Protein AF-A0A9D8FFF9-F1 (afdb_monomer)

Foldseek 3Di:
DVVVVVVVVVVVVVVVVVVVVPDPPPDDDDCPDDDDDPDDQDQDWFWKQAPPPGTDTPVVPPPAFEFEFEFALPADPDVVVVLLVVLVVQVVCVVPVVVDPHRHQYEYEYLCCVPDDNVNQQVSSVVNPVRHTRIYDPNVRSVSRCVSQVKDKWKWADDPNDIDTDPSPDDDPPPCSPGIGMDIDGGRDTD

Radius of gyration: 24.24 Å; Cα contacts (8 Å, |Δi|>4): 248; chains: 1; bounding box: 62×64×63 Å

Structure (mmCIF, N/CA/C/O backbone):
data_AF-A0A9D8FFF9-F1
#
_entry.id   AF-A0A9D8FFF9-F1
#
loop_
_atom_site.group_PDB
_atom_site.id
_atom_site.type_symbol
_atom_site.label_atom_id
_atom_site.label_alt_id
_atom_site.label_comp_id
_atom_site.label_asym_id
_atom_site.label_entity_id
_atom_site.label_seq_id
_atom_site.pdbx_PDB_ins_code
_atom_site.Cartn_x
_atom_site.Cartn_y
_atom_site.Cartn_z
_atom_site.occupancy
_atom_site.B_iso_or_equiv
_atom_site.auth_seq_id
_atom_site.auth_comp_id
_atom_site.auth_asym_id
_atom_site.auth_atom_id
_atom_site.pdbx_PDB_model_num
ATOM 1 N N . MET A 1 1 ? -46.349 44.642 31.343 1.00 55.72 1 MET A N 1
ATOM 2 C CA . MET A 1 1 ? -46.042 43.198 31.515 1.00 55.72 1 MET A CA 1
ATOM 3 C C . MET A 1 1 ? -46.021 42.413 30.200 1.00 55.72 1 MET A C 1
ATOM 5 O O . MET A 1 1 ? -45.187 41.527 30.081 1.00 55.72 1 MET A O 1
ATOM 9 N N . ILE A 1 2 ? -46.838 42.765 29.198 1.00 58.88 2 ILE A N 1
ATOM 10 C CA . ILE A 1 2 ? -46.950 42.060 27.901 1.00 58.88 2 ILE A CA 1
ATOM 11 C C . ILE A 1 2 ? -45.641 41.978 27.082 1.00 58.88 2 ILE A C 1
ATOM 13 O O . ILE A 1 2 ? -45.321 40.905 26.580 1.00 58.88 2 ILE A O 1
ATOM 17 N N . ASN A 1 3 ? -44.816 43.034 27.033 1.00 59.62 3 ASN A N 1
ATOM 18 C CA . ASN A 1 3 ? -43.566 43.011 26.246 1.00 59.62 3 ASN A CA 1
ATOM 19 C C . ASN A 1 3 ? -42.502 42.033 26.766 1.00 59.62 3 ASN A C 1
ATOM 21 O O . ASN A 1 3 ? -41.749 41.486 25.969 1.00 59.62 3 ASN A O 1
ATOM 25 N N . LYS A 1 4 ? -42.433 41.784 28.082 1.00 60.19 4 LYS A N 1
ATOM 26 C CA . LYS A 1 4 ? -41.462 40.822 28.630 1.00 60.19 4 LYS A CA 1
ATOM 27 C C . LYS A 1 4 ? -41.881 39.387 28.314 1.00 60.19 4 LYS A C 1
ATOM 29 O O . LYS A 1 4 ? -41.044 38.596 27.906 1.00 60.19 4 LYS A O 1
ATOM 34 N N . VAL A 1 5 ? -43.174 39.080 28.430 1.00 70.62 5 VAL A N 1
ATOM 35 C CA . VAL A 1 5 ? -43.723 37.753 28.101 1.00 70.62 5 VAL A CA 1
ATOM 36 C C . VAL A 1 5 ? -43.519 37.432 26.620 1.00 70.62 5 VAL A C 1
ATOM 38 O O . VAL A 1 5 ? -43.083 36.333 26.296 1.00 70.62 5 VAL A O 1
ATOM 41 N N . PHE A 1 6 ? -43.741 38.407 25.732 1.00 73.31 6 PHE A N 1
ATOM 42 C CA . PHE A 1 6 ? -43.509 38.228 24.298 1.00 73.31 6 PHE A CA 1
ATOM 43 C C . PHE A 1 6 ? -42.020 38.021 23.973 1.00 73.31 6 PHE A C 1
ATOM 45 O O . PHE A 1 6 ? -41.674 37.132 23.201 1.00 73.31 6 PHE A O 1
ATOM 52 N N . PHE A 1 7 ? -41.122 38.771 24.620 1.00 73.12 7 PHE A N 1
ATOM 53 C CA . PHE A 1 7 ? -39.676 38.636 24.418 1.00 73.12 7 PHE A CA 1
ATOM 54 C C . PHE A 1 7 ? -39.130 37.280 24.903 1.00 73.12 7 PHE A C 1
ATOM 56 O O . PHE A 1 7 ? -38.340 36.648 24.205 1.00 73.12 7 PHE A O 1
ATOM 63 N N . TYR A 1 8 ? -39.593 36.788 26.060 1.00 73.69 8 TYR A N 1
ATOM 64 C CA . TYR A 1 8 ? -39.220 35.458 26.557 1.00 73.69 8 TYR A CA 1
ATOM 65 C C . TYR A 1 8 ? -39.818 34.326 25.715 1.00 73.69 8 TYR A C 1
ATOM 67 O O . TYR A 1 8 ? -39.144 33.320 25.509 1.00 73.69 8 TYR A O 1
ATOM 75 N N . ALA A 1 9 ? -41.032 34.495 25.180 1.00 72.38 9 ALA A N 1
ATOM 76 C CA . ALA A 1 9 ? -41.640 33.523 24.273 1.00 72.38 9 ALA A CA 1
ATOM 77 C C . ALA A 1 9 ? -40.858 33.404 22.954 1.00 72.38 9 ALA A C 1
ATOM 79 O O . ALA A 1 9 ? -40.588 32.294 22.504 1.00 72.38 9 ALA A O 1
ATOM 80 N N . VAL A 1 10 ? -40.420 34.526 22.370 1.00 74.25 10 VAL A N 1
ATOM 81 C CA . VAL A 1 10 ? -39.596 34.522 21.148 1.00 74.25 10 VAL A CA 1
ATOM 82 C C . VAL A 1 10 ? -38.211 33.912 21.402 1.00 74.25 10 VAL A C 1
ATOM 84 O O . VAL A 1 10 ? -37.734 33.140 20.575 1.00 74.25 10 VAL A O 1
ATOM 87 N N . LEU A 1 11 ? -37.589 34.175 22.559 1.00 73.12 11 LEU A N 1
ATOM 88 C CA . LEU A 1 11 ? -36.318 33.542 22.949 1.00 73.12 11 LEU A CA 1
ATOM 89 C C . LEU A 1 11 ? -36.443 32.024 23.157 1.00 73.12 11 LEU A C 1
ATOM 91 O O . LEU A 1 11 ? -35.547 31.285 22.756 1.00 73.12 11 LEU A O 1
ATOM 95 N N . LEU A 1 12 ? -37.549 31.554 23.746 1.00 67.56 12 LEU A N 1
ATOM 96 C CA . LEU A 1 12 ? -37.832 30.125 23.933 1.00 67.56 12 LEU A CA 1
ATOM 97 C C . LEU A 1 12 ? -38.108 29.409 22.607 1.00 67.56 12 LEU A C 1
ATOM 99 O O . LEU A 1 12 ? -37.611 28.311 22.383 1.00 67.56 12 LEU A O 1
ATOM 103 N N . ILE A 1 13 ? -38.867 30.030 21.704 1.00 66.50 13 ILE A N 1
ATOM 104 C CA . ILE A 1 13 ? -39.146 29.454 20.381 1.00 66.50 13 ILE A CA 1
ATOM 105 C C . ILE A 1 13 ? -37.871 29.443 19.525 1.00 66.50 13 ILE A C 1
ATOM 107 O O . ILE A 1 13 ? -37.585 28.452 18.854 1.00 66.50 13 ILE A O 1
ATOM 111 N N . GLY A 1 14 ? -37.063 30.506 19.595 1.00 63.09 14 GLY A N 1
ATOM 112 C CA . GLY A 1 14 ? -35.771 30.588 18.915 1.00 63.09 14 GLY A CA 1
ATOM 113 C C . GLY A 1 14 ? -34.775 29.530 19.394 1.00 63.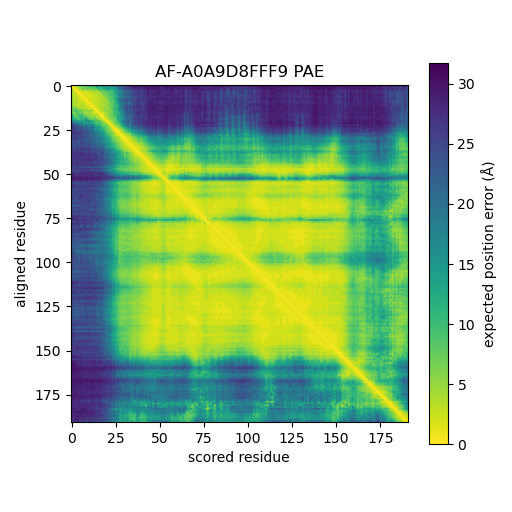09 14 GLY A C 1
ATOM 114 O O . GLY A 1 14 ? -34.112 28.908 18.568 1.00 63.09 14 GLY A O 1
ATOM 115 N N . SER A 1 15 ? -34.700 29.260 20.702 1.00 60.50 15 SER A N 1
ATOM 116 C CA . SER A 1 15 ? -33.810 28.220 21.233 1.00 60.50 15 SER A CA 1
ATOM 117 C C . SER A 1 15 ? -34.268 26.805 20.859 1.00 60.50 15 SER A C 1
ATOM 119 O O . SER A 1 15 ? -33.435 25.982 20.491 1.00 60.50 15 SER A O 1
ATOM 121 N N . ILE A 1 16 ? -35.577 26.531 20.848 1.00 59.88 16 ILE A N 1
ATOM 122 C CA . ILE A 1 16 ? -36.137 25.230 20.437 1.00 59.88 16 ILE A CA 1
ATOM 123 C C . ILE A 1 16 ? -35.882 24.943 18.944 1.00 59.88 16 ILE A C 1
ATOM 125 O O . ILE A 1 16 ? -35.567 23.807 18.574 1.00 59.88 16 ILE A O 1
ATOM 129 N N . LEU A 1 17 ? -35.956 25.968 18.086 1.00 59.44 17 LEU A N 1
ATOM 130 C CA . LEU A 1 17 ? -35.668 25.838 16.652 1.00 59.44 17 LEU A CA 1
ATOM 131 C C . LEU A 1 17 ? -34.178 25.582 16.369 1.00 59.44 17 LEU A C 1
ATOM 133 O O . LEU A 1 17 ? -33.859 24.827 15.454 1.00 59.44 17 LEU A O 1
ATOM 137 N N . ILE A 1 18 ? -33.266 26.140 17.172 1.00 59.31 18 ILE A N 1
ATOM 138 C CA . ILE A 1 18 ? -31.816 25.916 17.024 1.00 59.31 18 ILE A CA 1
ATOM 139 C C . ILE A 1 18 ? -31.425 24.485 17.429 1.00 59.31 18 ILE A C 1
ATOM 141 O O . ILE A 1 18 ? -30.587 23.871 16.772 1.00 59.31 18 ILE A O 1
ATOM 145 N N . VAL A 1 19 ? -32.055 23.918 18.464 1.00 59.31 19 VAL A N 1
ATOM 146 C CA . VAL A 1 19 ? -31.742 22.555 18.942 1.00 59.31 19 VAL A CA 1
ATOM 147 C C . VAL A 1 19 ? -32.244 21.472 17.973 1.00 59.31 19 VAL A C 1
ATOM 149 O O . VAL A 1 19 ? -31.630 20.412 17.867 1.00 59.31 19 VAL A O 1
ATOM 152 N N . SER A 1 20 ? -33.303 21.742 17.201 1.00 57.34 20 SER A N 1
ATOM 153 C CA . SER A 1 20 ? -33.873 20.763 16.257 1.00 57.34 20 SER A CA 1
ATOM 154 C C . SER A 1 20 ? -33.078 20.596 14.951 1.00 57.34 20 SER A C 1
ATOM 156 O O . SER A 1 20 ? -33.278 19.607 14.252 1.00 57.34 20 SER A O 1
ATOM 158 N N . SER A 1 21 ? -32.150 21.505 14.625 1.00 54.88 21 SER A N 1
ATOM 159 C CA . SER A 1 21 ? -31.354 21.443 13.382 1.00 54.88 21 SER A CA 1
ATOM 160 C C . SER A 1 21 ? -30.051 20.638 13.483 1.00 54.88 21 SER A C 1
ATOM 162 O O . SER A 1 21 ? -29.374 20.457 12.475 1.00 54.88 21 SER A O 1
ATOM 164 N N . CYS A 1 22 ? -29.694 20.117 14.661 1.00 55.50 22 CYS A N 1
ATOM 165 C CA . CYS A 1 22 ? -28.459 19.345 14.873 1.00 55.50 22 CYS A CA 1
ATOM 166 C C . CYS A 1 22 ? -28.743 17.885 15.245 1.00 55.50 22 CYS A C 1
ATOM 168 O O . CYS A 1 22 ? -28.262 17.374 16.253 1.00 55.50 22 CYS A O 1
ATOM 170 N N . SER A 1 23 ? -29.539 17.187 14.440 1.00 56.38 23 SER A N 1
ATOM 171 C CA . SER A 1 23 ? -29.619 15.723 14.525 1.00 56.38 23 SER A CA 1
ATOM 172 C C . SER A 1 23 ? -29.645 15.094 13.135 1.00 56.38 23 SER A C 1
ATOM 174 O O . SER A 1 23 ? -30.583 14.408 12.739 1.00 56.38 23 SER A O 1
ATOM 176 N N . SER A 1 24 ? -28.567 15.314 12.378 1.00 61.19 24 SER A N 1
ATOM 177 C CA . SER A 1 24 ? -28.213 14.463 11.243 1.00 61.19 24 SER A CA 1
ATOM 178 C C . SER A 1 24 ? -27.827 13.084 11.779 1.00 61.19 24 SER A C 1
ATOM 180 O O . SER A 1 24 ? -26.668 12.800 12.071 1.00 61.19 24 SER A O 1
ATOM 182 N N . THR A 1 25 ? -28.825 12.218 11.960 1.00 62.09 25 THR A N 1
ATOM 183 C CA . THR A 1 25 ? -28.577 10.797 12.204 1.00 62.09 25 THR A CA 1
ATOM 184 C C . THR A 1 25 ? -27.822 10.246 10.991 1.00 62.09 25 THR A C 1
ATOM 186 O O . THR A 1 25 ? -28.324 10.349 9.869 1.00 62.09 25 THR A O 1
ATOM 189 N N . PRO A 1 26 ? -26.594 9.721 11.162 1.00 61.03 26 PRO A N 1
ATOM 190 C CA . PRO A 1 26 ? -25.848 9.172 10.043 1.00 61.03 26 PRO A CA 1
ATOM 191 C C . PRO A 1 26 ? -26.644 8.006 9.456 1.00 61.03 26 PRO A C 1
ATOM 193 O O . PRO A 1 26 ? -26.965 7.041 10.154 1.00 61.03 26 PRO A O 1
ATOM 196 N N . VAL A 1 27 ? -27.001 8.118 8.175 1.00 71.06 27 VAL A N 1
ATOM 197 C CA . VAL A 1 27 ? -27.697 7.058 7.445 1.00 71.06 27 VAL A CA 1
ATOM 198 C C . VAL A 1 27 ? -26.756 5.863 7.386 1.00 71.06 27 VAL A C 1
ATOM 200 O O . VAL A 1 27 ? -25.734 5.898 6.701 1.00 71.06 27 VAL A O 1
ATOM 203 N N . LYS A 1 28 ? -27.077 4.808 8.138 1.00 66.50 28 LYS A N 1
ATOM 204 C CA . LYS A 1 28 ? -26.323 3.559 8.079 1.00 66.50 28 LYS A CA 1
ATOM 205 C C . LYS A 1 28 ? -26.489 2.988 6.665 1.00 66.50 28 LYS A C 1
ATOM 207 O O . LYS A 1 28 ? -27.632 2.774 6.258 1.00 66.50 28 LYS A O 1
ATOM 212 N N . PRO A 1 29 ? -25.404 2.762 5.905 1.00 69.44 29 PRO A N 1
ATOM 213 C CA . PRO A 1 29 ? -25.522 2.197 4.571 1.00 69.44 29 PRO A CA 1
ATOM 214 C C . PRO A 1 29 ? -26.173 0.816 4.669 1.00 69.44 29 PRO A C 1
ATOM 216 O O . PRO A 1 29 ? -25.759 -0.028 5.467 1.00 69.44 29 PRO A O 1
ATOM 219 N N . GLU A 1 30 ? -27.222 0.601 3.881 1.00 81.62 30 GLU A N 1
ATOM 220 C CA . GLU A 1 30 ? -27.899 -0.687 3.813 1.00 81.62 30 GLU A CA 1
ATOM 221 C C . GLU A 1 30 ? -27.071 -1.644 2.948 1.00 81.62 30 GLU A C 1
ATOM 223 O O . GLU A 1 30 ? -26.704 -1.326 1.811 1.00 81.62 30 GLU A O 1
ATOM 228 N N . LEU A 1 31 ? -26.747 -2.819 3.492 1.00 76.62 31 LEU A N 1
ATOM 229 C CA . LEU A 1 31 ? -26.036 -3.854 2.752 1.00 76.62 31 LEU A CA 1
ATOM 230 C C . LEU A 1 31 ? -26.949 -4.392 1.646 1.00 76.62 31 LEU A C 1
ATOM 232 O O . LEU A 1 31 ? -27.835 -5.199 1.908 1.00 76.62 31 LEU A O 1
ATOM 236 N N . LYS A 1 32 ? -26.717 -3.964 0.402 1.00 85.31 32 LYS A N 1
ATOM 237 C CA . LYS A 1 32 ? -27.518 -4.415 -0.747 1.00 85.31 32 LYS A CA 1
ATOM 238 C C . LYS A 1 32 ? -27.287 -5.886 -1.090 1.00 85.31 32 LYS A C 1
ATOM 240 O O . LYS A 1 32 ? -28.218 -6.577 -1.484 1.00 85.31 32 LYS A O 1
ATOM 245 N N . SER A 1 33 ? -26.041 -6.347 -1.000 1.00 82.62 33 SER A N 1
ATOM 246 C CA . SER A 1 33 ? -25.654 -7.728 -1.291 1.00 82.62 33 SER A CA 1
ATOM 247 C C . SER A 1 33 ? -24.281 -8.030 -0.693 1.00 82.62 33 SER A C 1
ATOM 249 O O . SER A 1 33 ? -23.415 -7.155 -0.657 1.00 82.62 33 SER A O 1
ATOM 251 N N . ALA A 1 34 ? -24.080 -9.268 -0.246 1.00 79.38 34 ALA A N 1
ATOM 252 C CA . ALA A 1 34 ? -22.786 -9.806 0.151 1.00 79.38 34 ALA A CA 1
ATOM 253 C C . ALA A 1 34 ? -22.706 -11.283 -0.235 1.00 79.38 34 ALA A C 1
ATOM 255 O O . ALA A 1 34 ? -23.696 -12.010 -0.161 1.00 79.38 34 ALA A O 1
ATOM 256 N N . THR A 1 35 ? -21.511 -11.733 -0.612 1.00 77.44 35 THR A N 1
ATOM 257 C CA . THR A 1 35 ? -21.222 -13.160 -0.775 1.00 77.44 35 THR A CA 1
ATOM 258 C C . THR A 1 35 ? -20.505 -13.642 0.473 1.00 77.44 35 THR A C 1
ATOM 260 O O . THR A 1 35 ? -19.405 -13.180 0.771 1.00 77.44 35 THR A O 1
ATOM 263 N N . LEU A 1 36 ? -21.121 -14.569 1.204 1.00 79.38 36 LEU A N 1
ATOM 264 C CA . LEU A 1 36 ? -20.441 -15.254 2.293 1.00 79.38 36 LEU A CA 1
ATOM 265 C C . LEU A 1 36 ? -19.555 -16.350 1.698 1.00 79.38 36 LEU A C 1
ATOM 267 O O . LEU A 1 36 ? -20.048 -17.250 1.017 1.00 79.38 36 LEU A O 1
ATOM 271 N N . LEU A 1 37 ? -18.250 -16.275 1.950 1.00 76.44 37 LEU A N 1
ATOM 272 C CA . LEU A 1 37 ? -17.344 -17.351 1.567 1.00 76.44 37 LEU A CA 1
ATOM 273 C C . LEU A 1 37 ? -17.601 -18.576 2.462 1.00 76.44 37 LEU A C 1
ATOM 275 O O . LEU A 1 37 ? -17.714 -18.419 3.678 1.00 76.44 37 LEU A O 1
ATOM 279 N N . PRO A 1 38 ? -17.671 -19.796 1.896 1.00 80.44 38 PRO A N 1
ATOM 280 C CA . PRO A 1 38 ? -17.955 -21.007 2.668 1.00 80.44 38 PRO A CA 1
ATOM 281 C C . PRO A 1 38 ? -16.842 -21.358 3.666 1.00 80.44 38 PRO A C 1
ATOM 283 O O . PRO A 1 38 ? -17.097 -22.032 4.659 1.00 80.44 38 PRO A O 1
ATOM 286 N N . ALA A 1 39 ? -15.617 -20.890 3.417 1.00 80.56 39 ALA A N 1
ATOM 287 C CA . ALA A 1 39 ? -14.496 -20.966 4.341 1.00 80.56 39 ALA A CA 1
ATOM 288 C C . ALA A 1 39 ? -13.669 -19.669 4.263 1.00 80.56 39 ALA A C 1
ATOM 290 O O . ALA A 1 39 ? -13.599 -19.067 3.184 1.00 80.56 39 ALA A O 1
ATOM 291 N N . PRO A 1 40 ? -13.020 -19.245 5.364 1.00 74.44 40 PRO A N 1
ATOM 292 C CA . PRO A 1 40 ? -12.061 -18.148 5.325 1.00 74.44 40 PRO A CA 1
ATOM 293 C C . PRO A 1 40 ? -10.939 -18.457 4.331 1.00 74.44 40 PRO A C 1
ATOM 295 O O . PRO A 1 40 ? -10.400 -19.567 4.325 1.00 74.44 40 PRO A O 1
ATOM 298 N N . GLN A 1 41 ? -10.552 -17.477 3.514 1.00 73.12 41 GLN A N 1
ATOM 299 C CA . GLN A 1 41 ? -9.315 -17.597 2.752 1.00 73.12 41 GLN A CA 1
ATOM 300 C C . GLN A 1 41 ? -8.131 -17.468 3.708 1.00 73.12 41 GLN A C 1
ATOM 302 O O . GLN A 1 41 ? -7.956 -16.448 4.372 1.00 73.12 41 GLN A O 1
ATOM 307 N N . VAL A 1 42 ? -7.323 -18.523 3.787 1.00 76.56 42 VAL A N 1
ATOM 308 C CA . VAL A 1 42 ? -6.092 -18.506 4.574 1.00 76.56 42 VAL A CA 1
ATOM 309 C C . VAL A 1 42 ? -5.047 -17.705 3.811 1.00 76.56 42 VAL A C 1
ATOM 311 O O . VAL A 1 42 ? -4.716 -18.025 2.669 1.00 76.56 42 VAL A O 1
ATOM 314 N N . MET A 1 43 ? -4.517 -16.671 4.455 1.00 75.00 43 MET A N 1
ATOM 315 C CA . MET A 1 43 ? -3.415 -15.893 3.912 1.00 75.00 43 MET A CA 1
ATOM 316 C C . MET A 1 43 ? -2.103 -16.655 4.101 1.00 75.00 43 MET A C 1
ATOM 318 O O . MET A 1 43 ? -1.757 -17.029 5.223 1.00 75.00 43 MET A O 1
ATOM 322 N N . ASN A 1 44 ? -1.381 -16.889 3.006 1.00 81.69 44 ASN A N 1
ATOM 323 C CA . ASN A 1 44 ? -0.038 -17.458 3.071 1.00 81.69 44 ASN A CA 1
ATOM 324 C C . ASN A 1 44 ? 0.937 -16.451 3.682 1.00 81.69 44 ASN A C 1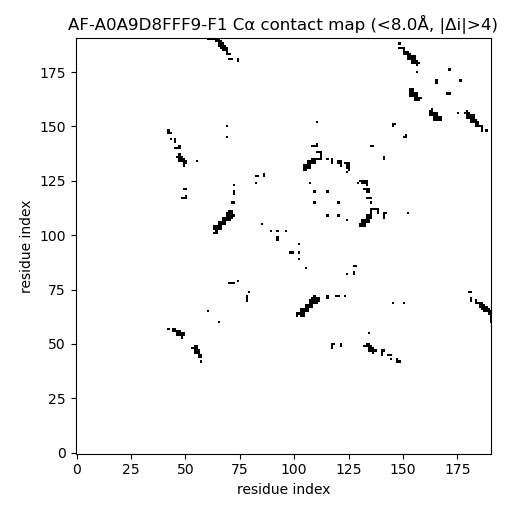
ATOM 326 O O . ASN A 1 44 ? 0.754 -15.241 3.537 1.00 81.69 44 ASN A O 1
ATOM 330 N N . ASP A 1 45 ? 1.982 -16.958 4.339 1.00 85.81 45 ASP A N 1
ATOM 331 C CA . ASP A 1 45 ? 3.055 -16.096 4.830 1.00 85.81 45 ASP A CA 1
ATOM 332 C C . ASP A 1 45 ? 3.703 -15.337 3.667 1.00 85.81 45 ASP A C 1
ATOM 334 O O . ASP A 1 45 ? 3.868 -15.880 2.571 1.00 85.81 45 ASP A O 1
ATOM 338 N N . PHE A 1 46 ? 4.035 -14.073 3.908 1.00 88.88 46 PHE A N 1
ATOM 339 C CA . PHE A 1 46 ? 4.608 -13.174 2.912 1.00 88.88 46 PHE A CA 1
ATOM 340 C C . PHE A 1 46 ? 5.676 -12.296 3.553 1.00 88.88 46 PHE A C 1
ATOM 342 O O . PHE A 1 46 ? 5.598 -11.948 4.737 1.00 88.88 46 PHE A O 1
ATOM 349 N N . LYS A 1 47 ? 6.681 -11.918 2.760 1.00 92.69 47 LYS A N 1
ATOM 350 C CA . LYS A 1 47 ? 7.804 -11.104 3.232 1.00 92.69 47 LYS A CA 1
ATOM 351 C C . LYS A 1 47 ? 7.964 -9.862 2.375 1.00 92.69 47 LYS A C 1
ATOM 353 O O . LYS A 1 47 ? 8.668 -9.860 1.368 1.00 92.69 47 LYS A O 1
ATOM 358 N N . LEU A 1 48 ? 7.345 -8.778 2.826 1.00 95.19 48 LEU A N 1
ATOM 359 C CA . LEU A 1 48 ? 7.571 -7.447 2.281 1.00 95.19 48 LEU A CA 1
ATOM 360 C C . LEU A 1 48 ? 8.443 -6.624 3.229 1.00 95.19 48 LEU A C 1
ATOM 362 O O . LEU A 1 48 ? 8.771 -7.031 4.346 1.00 95.19 48 LEU A O 1
ATOM 366 N N . LYS A 1 49 ? 8.848 -5.453 2.756 1.00 94.75 49 LYS A N 1
ATOM 367 C CA . LYS A 1 49 ? 9.707 -4.509 3.456 1.00 94.75 49 LYS A CA 1
ATOM 368 C C . LYS A 1 49 ? 9.005 -3.163 3.555 1.00 94.75 49 LYS A C 1
ATOM 370 O O . LYS A 1 49 ? 8.312 -2.737 2.634 1.00 94.75 49 LYS A O 1
ATOM 375 N N . HIS A 1 50 ? 9.230 -2.496 4.677 1.00 92.06 50 HIS A N 1
ATOM 376 C CA . HIS A 1 50 ? 8.841 -1.113 4.934 1.00 92.06 50 HIS A CA 1
ATOM 377 C C . HIS A 1 50 ? 10.115 -0.309 5.226 1.00 92.06 50 HIS A C 1
ATOM 379 O O . HIS A 1 50 ? 11.045 -0.850 5.826 1.00 92.06 50 HIS A O 1
ATOM 385 N N . PHE A 1 51 ? 10.174 0.963 4.814 1.00 84.62 51 PHE A N 1
ATOM 386 C CA . PHE A 1 51 ? 11.400 1.775 4.874 1.00 84.62 51 PHE A CA 1
ATOM 387 C C . PHE A 1 51 ? 12.022 1.876 6.281 1.00 84.62 51 PHE A C 1
ATOM 389 O O . PHE A 1 51 ? 13.242 1.831 6.397 1.00 84.62 51 PHE A O 1
ATOM 396 N N . ASN A 1 52 ? 11.202 1.956 7.338 1.00 72.62 52 ASN A N 1
ATOM 397 C CA . ASN A 1 52 ? 11.684 2.134 8.717 1.00 72.62 52 ASN A CA 1
ATOM 398 C C . ASN A 1 52 ? 11.685 0.846 9.553 1.00 72.62 52 ASN A C 1
ATOM 400 O O . ASN A 1 52 ? 12.578 0.649 10.371 1.00 72.62 52 ASN A O 1
ATOM 404 N N . ASP A 1 53 ? 10.700 -0.030 9.343 1.00 66.62 53 ASP A N 1
ATOM 405 C CA . ASP A 1 53 ? 10.456 -1.176 10.235 1.00 66.62 53 ASP A CA 1
ATOM 406 C C . ASP A 1 53 ? 11.068 -2.475 9.683 1.00 66.62 53 ASP A C 1
ATOM 408 O O . ASP A 1 53 ? 11.012 -3.528 10.316 1.00 66.62 53 ASP A O 1
ATOM 412 N N . GLY A 1 54 ? 11.659 -2.399 8.483 1.00 78.56 54 GLY A N 1
ATOM 413 C CA . GLY A 1 54 ? 12.423 -3.453 7.818 1.00 78.56 54 GLY A CA 1
ATOM 414 C C . GLY A 1 54 ? 11.578 -4.601 7.266 1.00 78.56 54 GLY A C 1
ATOM 415 O O . GLY A 1 54 ? 11.782 -5.004 6.123 1.00 78.56 54 GLY A O 1
ATOM 416 N N . ALA A 1 55 ? 10.609 -5.101 8.030 1.00 92.12 55 ALA A N 1
ATOM 417 C CA . ALA A 1 55 ? 9.766 -6.233 7.665 1.00 92.12 55 ALA A CA 1
ATOM 418 C C . ALA A 1 55 ? 8.275 -5.893 7.780 1.00 92.12 55 ALA A C 1
ATOM 420 O O . ALA A 1 55 ? 7.816 -5.351 8.782 1.00 92.12 55 ALA A O 1
ATOM 421 N N . PHE A 1 56 ? 7.515 -6.277 6.758 1.00 93.44 56 PHE A N 1
ATOM 422 C CA . PHE A 1 56 ? 6.059 -6.254 6.737 1.00 93.44 56 PHE A CA 1
ATOM 423 C C . PHE A 1 56 ? 5.562 -7.655 6.357 1.00 93.44 56 PHE A C 1
ATOM 425 O O . PHE A 1 56 ? 5.888 -8.163 5.284 1.00 93.44 56 PHE A O 1
ATOM 432 N N . ASN A 1 57 ? 4.845 -8.307 7.270 1.00 92.06 57 ASN A N 1
ATOM 433 C CA . ASN A 1 57 ? 4.459 -9.721 7.181 1.00 92.06 57 ASN A CA 1
ATOM 434 C C . ASN A 1 57 ? 3.092 -9.961 7.845 1.00 92.06 57 ASN A C 1
ATOM 436 O O . ASN A 1 57 ? 2.460 -9.018 8.322 1.00 92.06 57 ASN A O 1
ATOM 440 N N . ILE A 1 58 ? 2.643 -11.218 7.938 1.00 88.94 58 ILE A N 1
ATOM 441 C CA . ILE A 1 58 ? 1.378 -11.575 8.612 1.00 88.94 58 ILE A CA 1
ATOM 442 C C . ILE A 1 58 ? 1.296 -11.016 10.041 1.00 88.94 58 ILE A C 1
ATOM 444 O O . ILE A 1 58 ? 0.230 -10.595 10.488 1.00 88.94 58 ILE A O 1
ATOM 448 N N . GLY A 1 59 ? 2.409 -10.992 10.779 1.00 89.56 59 GLY A N 1
ATOM 449 C CA . GLY A 1 59 ? 2.465 -10.426 12.127 1.00 89.56 59 GLY A CA 1
ATOM 450 C C . GLY A 1 59 ? 2.089 -8.943 12.171 1.00 89.56 59 GLY A C 1
ATOM 451 O O . GLY A 1 59 ? 1.477 -8.510 13.142 1.00 89.56 59 GLY A O 1
ATOM 452 N N . SER A 1 60 ? 2.371 -8.194 11.101 1.00 90.00 60 SER A N 1
ATOM 453 C CA . SER A 1 60 ? 1.999 -6.782 10.940 1.00 90.00 60 SER A CA 1
ATOM 454 C C . SER A 1 60 ? 0.492 -6.554 10.740 1.00 90.00 60 SER A C 1
ATOM 456 O O . SER A 1 60 ? 0.048 -5.406 10.794 1.00 90.00 60 SER A O 1
ATOM 458 N N . LEU A 1 61 ? -0.285 -7.617 10.496 1.00 87.44 61 LEU A N 1
ATOM 459 C CA . LEU A 1 61 ? -1.736 -7.568 10.255 1.00 87.44 61 LEU A CA 1
ATOM 460 C C . LEU A 1 61 ? -2.565 -8.030 11.461 1.00 87.44 61 LEU A C 1
ATOM 462 O O . LEU A 1 61 ? -3.769 -7.800 11.516 1.00 87.44 61 LEU A O 1
ATOM 466 N N . LYS A 1 62 ? -1.947 -8.714 12.430 1.00 86.88 62 LYS A N 1
ATOM 467 C CA . LYS A 1 62 ? -2.677 -9.312 13.554 1.00 86.88 62 LYS A CA 1
ATOM 468 C C . LYS A 1 62 ? -3.378 -8.248 14.395 1.00 86.88 62 LYS A C 1
ATOM 470 O O . LYS A 1 62 ? -2.752 -7.277 14.811 1.00 86.88 62 LYS A O 1
ATOM 475 N N . ASN A 1 63 ? -4.649 -8.502 14.716 1.00 84.88 63 ASN A N 1
ATOM 476 C CA . ASN A 1 63 ? -5.507 -7.615 15.507 1.00 84.88 63 ASN A CA 1
ATOM 477 C C . ASN A 1 63 ? -5.611 -6.198 14.919 1.00 84.88 63 ASN A C 1
ATOM 479 O O . ASN A 1 63 ? -5.754 -5.238 15.673 1.00 84.88 63 ASN A O 1
ATOM 483 N N . GLN A 1 64 ? -5.483 -6.055 13.596 1.00 85.25 64 GLN A N 1
ATOM 484 C CA . GLN A 1 64 ? -5.480 -4.765 12.923 1.00 85.25 64 GLN A CA 1
ATOM 485 C C . GLN A 1 64 ? -6.140 -4.845 11.547 1.00 85.25 64 GLN A C 1
ATOM 487 O O . GLN A 1 64 ? -5.558 -5.363 10.593 1.00 85.25 64 GLN A O 1
ATOM 492 N N . TRP A 1 65 ? -7.316 -4.221 11.422 1.00 87.25 65 TRP A N 1
ATOM 493 C CA . TRP A 1 65 ? -7.959 -4.024 10.123 1.00 87.25 65 TRP A CA 1
ATOM 494 C C . TRP A 1 65 ? -6.995 -3.342 9.156 1.00 87.25 65 TRP A C 1
ATOM 496 O O . TRP A 1 65 ? -6.358 -2.347 9.519 1.00 87.25 65 TRP A O 1
ATOM 506 N N . SER A 1 66 ? -6.892 -3.869 7.938 1.00 88.19 66 SER A N 1
ATOM 507 C CA . SER A 1 66 ? -5.897 -3.444 6.953 1.00 88.19 66 SER A CA 1
ATOM 508 C C . SER A 1 66 ? -6.548 -3.193 5.593 1.00 88.19 66 SER A C 1
ATOM 510 O O . SER A 1 66 ? -7.121 -4.086 4.991 1.00 88.19 66 SER A O 1
ATOM 512 N N . LEU A 1 67 ? -6.454 -1.974 5.077 1.00 89.94 67 LEU A N 1
ATOM 513 C CA . LEU A 1 67 ? -6.875 -1.634 3.723 1.00 89.94 67 LEU A CA 1
ATOM 514 C C . LEU A 1 67 ? -5.663 -1.754 2.804 1.00 89.94 67 LEU A C 1
ATOM 516 O O . LEU A 1 67 ? -4.748 -0.934 2.866 1.00 89.94 67 LEU A O 1
ATOM 520 N N . PHE A 1 68 ? -5.650 -2.794 1.975 1.00 90.00 68 PHE A N 1
ATOM 521 C CA . PHE A 1 68 ? -4.604 -2.999 0.984 1.00 90.00 68 PHE A CA 1
ATOM 522 C C . PHE A 1 68 ? -4.948 -2.275 -0.310 1.00 90.00 68 PHE A C 1
ATOM 524 O O . PHE A 1 68 ? -6.031 -2.440 -0.867 1.00 90.00 68 PHE A O 1
ATOM 531 N N . PHE A 1 69 ? -3.994 -1.508 -0.819 1.00 90.62 69 PHE A N 1
ATOM 532 C CA . PHE A 1 69 ? -4.077 -0.923 -2.144 1.00 90.62 69 PHE A CA 1
ATOM 533 C C . PHE A 1 69 ? -2.828 -1.298 -2.933 1.00 90.62 69 PHE A C 1
ATOM 535 O O . PHE A 1 69 ? -1.715 -0.962 -2.535 1.00 90.62 69 PHE A O 1
ATOM 542 N N . PHE A 1 70 ? -3.015 -2.025 -4.032 1.00 91.19 70 PHE A 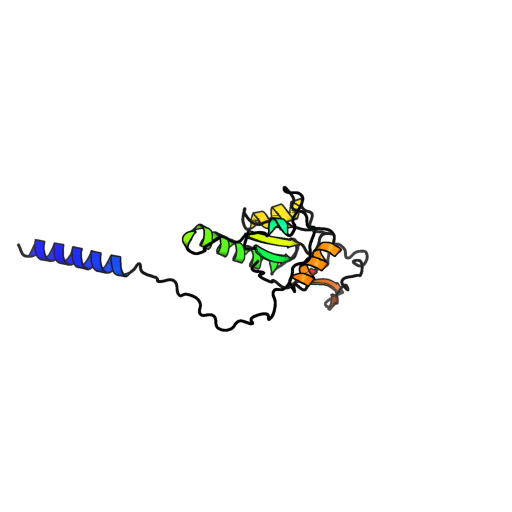N 1
ATOM 543 C CA . PHE A 1 70 ? -1.937 -2.435 -4.926 1.00 91.19 70 PHE A CA 1
ATOM 544 C C . PHE A 1 70 ? -1.791 -1.394 -6.032 1.00 91.19 70 PHE A C 1
ATOM 546 O O . PHE A 1 70 ? -2.760 -1.119 -6.737 1.00 91.19 70 PHE A O 1
ATOM 553 N N . GLY A 1 71 ? -0.597 -0.828 -6.188 1.00 90.31 71 GLY A N 1
ATOM 554 C CA . GLY A 1 71 ? -0.315 0.189 -7.202 1.00 90.31 71 GLY A CA 1
ATOM 555 C C . GLY A 1 71 ? 1.180 0.457 -7.339 1.00 90.31 71 GLY A C 1
ATOM 556 O O . GLY A 1 71 ? 1.986 -0.406 -7.021 1.00 90.31 71 GLY A O 1
ATOM 557 N N . TYR A 1 72 ? 1.568 1.619 -7.855 1.00 91.88 72 TYR A N 1
ATOM 558 C CA . TYR A 1 72 ? 2.975 1.989 -8.067 1.00 91.88 72 TYR A CA 1
ATOM 559 C C . TYR A 1 72 ? 3.122 3.514 -8.113 1.00 91.88 72 TYR A C 1
ATOM 561 O O . TYR A 1 72 ? 2.164 4.219 -8.441 1.00 91.88 72 TYR A O 1
ATOM 569 N N . THR A 1 73 ? 4.299 4.047 -7.777 1.00 90.69 73 THR A N 1
ATOM 570 C CA . THR A 1 73 ? 4.457 5.502 -7.556 1.00 90.69 73 THR A CA 1
ATOM 571 C C . THR A 1 73 ? 4.359 6.340 -8.834 1.00 90.69 73 THR A C 1
ATOM 573 O O . THR A 1 73 ? 3.981 7.509 -8.781 1.00 90.69 73 THR A O 1
ATOM 576 N N . ARG A 1 74 ? 4.653 5.744 -9.996 1.00 88.19 74 ARG A N 1
ATOM 577 C CA . ARG A 1 74 ? 4.623 6.407 -11.316 1.00 88.19 74 ARG A CA 1
ATOM 578 C C . ARG A 1 74 ? 3.256 6.327 -12.010 1.00 88.19 74 ARG A C 1
ATOM 580 O O . ARG A 1 74 ? 3.146 6.692 -13.178 1.00 88.19 74 ARG A O 1
ATOM 587 N N . CYS A 1 75 ? 2.217 5.846 -11.326 1.00 83.25 75 CYS A N 1
ATOM 588 C CA . CYS A 1 75 ? 0.884 5.723 -11.907 1.00 83.25 75 CYS A CA 1
ATOM 589 C C . CYS A 1 75 ? 0.276 7.109 -12.200 1.00 83.25 75 CYS A C 1
ATOM 591 O O . CYS A 1 75 ? 0.135 7.911 -11.273 1.00 83.25 75 CYS A O 1
ATOM 593 N N . PRO A 1 76 ? -0.110 7.406 -13.456 1.00 80.00 76 PRO A N 1
ATOM 594 C CA . PRO A 1 76 ? -0.446 8.769 -13.865 1.00 80.00 76 PRO A CA 1
ATOM 595 C C . PRO A 1 76 ? -1.848 9.250 -13.457 1.00 80.00 76 PRO A C 1
ATOM 597 O O . PRO A 1 76 ? -2.124 10.434 -13.626 1.00 80.00 76 PRO A O 1
ATOM 600 N N . ASP A 1 77 ? -2.737 8.379 -12.962 1.00 78.62 77 ASP A N 1
ATOM 601 C CA . ASP A 1 77 ? -4.151 8.747 -12.751 1.00 78.62 77 ASP A CA 1
ATOM 602 C C . ASP A 1 77 ? -4.799 8.076 -11.522 1.00 78.62 77 ASP A C 1
ATOM 604 O O . ASP A 1 77 ? -5.075 8.719 -10.504 1.00 78.62 77 ASP A O 1
ATOM 608 N N . VAL A 1 78 ? -4.999 6.755 -11.569 1.00 81.94 78 VAL A N 1
ATOM 609 C CA . VAL A 1 78 ? -5.851 6.058 -10.588 1.00 81.94 78 VAL A CA 1
ATOM 610 C C . VAL A 1 78 ? -5.231 5.941 -9.190 1.00 81.94 78 VAL A C 1
ATOM 612 O O . VAL A 1 78 ? -5.958 6.055 -8.205 1.00 81.94 78 VAL A O 1
ATOM 615 N N . CYS A 1 79 ? -3.907 5.760 -9.064 1.00 85.88 79 CYS A N 1
ATOM 616 C CA . CYS A 1 79 ? -3.268 5.654 -7.741 1.00 85.88 79 CYS A CA 1
ATOM 617 C C . CYS A 1 79 ? -3.349 6.960 -6.934 1.00 85.88 79 CYS A C 1
ATOM 619 O O . CYS A 1 79 ? -3.756 6.889 -5.773 1.00 85.88 79 CYS A O 1
ATOM 621 N N . PRO A 1 80 ? -3.025 8.143 -7.502 1.00 90.38 80 PRO A N 1
ATOM 622 C CA . PRO A 1 80 ? -3.195 9.403 -6.786 1.00 90.38 80 PRO A CA 1
ATOM 623 C C . PRO A 1 80 ? -4.620 9.649 -6.298 1.00 90.38 80 PRO A C 1
ATOM 625 O O . PRO A 1 80 ? -4.816 10.093 -5.166 1.00 90.38 80 PRO A O 1
ATOM 628 N N . THR A 1 81 ? -5.604 9.342 -7.141 1.00 90.00 81 THR A N 1
ATOM 629 C CA . THR A 1 81 ? -7.018 9.543 -6.821 1.00 90.00 81 THR A CA 1
ATOM 630 C C . THR A 1 81 ? -7.462 8.627 -5.681 1.00 90.00 81 THR A C 1
ATOM 632 O O . THR A 1 81 ? -8.059 9.099 -4.714 1.00 90.00 81 THR A O 1
ATOM 635 N N . GLU A 1 82 ? -7.120 7.339 -5.738 1.00 89.62 82 GLU A N 1
ATOM 636 C CA . GLU A 1 82 ? -7.506 6.370 -4.707 1.00 89.62 82 GLU A CA 1
ATOM 637 C C . GLU A 1 82 ? -6.853 6.677 -3.352 1.00 89.62 82 GLU A C 1
ATOM 639 O O . GLU A 1 82 ? -7.526 6.696 -2.321 1.00 89.62 82 GLU A O 1
ATOM 644 N N . LEU A 1 83 ? -5.553 6.992 -3.336 1.00 93.31 83 LEU A N 1
ATOM 645 C CA . LEU A 1 83 ? -4.851 7.346 -2.099 1.00 93.31 83 LEU A CA 1
ATOM 646 C C . LEU A 1 83 ? -5.381 8.645 -1.487 1.00 93.31 83 LEU A C 1
ATOM 648 O O . LEU A 1 83 ? -5.479 8.749 -0.263 1.00 93.31 83 LEU A O 1
ATOM 652 N N . TYR A 1 84 ? -5.777 9.613 -2.316 1.00 95.19 84 TYR A N 1
ATOM 653 C CA . TYR A 1 84 ? -6.461 10.808 -1.836 1.00 95.19 84 TYR A CA 1
ATOM 654 C C . TYR A 1 84 ? -7.812 10.465 -1.194 1.00 95.19 84 TYR A C 1
ATOM 656 O O . TYR A 1 84 ? -8.065 10.886 -0.066 1.00 95.19 84 TYR A O 1
ATOM 664 N N . MET A 1 85 ? -8.645 9.645 -1.842 1.00 93.06 85 MET A N 1
ATOM 665 C CA . MET A 1 85 ? -9.929 9.217 -1.269 1.00 93.06 85 MET A CA 1
ATOM 666 C C . MET A 1 85 ? -9.748 8.467 0.055 1.00 93.06 85 MET A C 1
ATOM 668 O O . MET A 1 85 ? -10.432 8.770 1.032 1.00 93.06 85 MET A O 1
ATOM 672 N N . LEU A 1 86 ? -8.786 7.543 0.132 1.00 93.88 86 LEU A N 1
ATOM 673 C CA . LEU A 1 86 ? -8.449 6.853 1.377 1.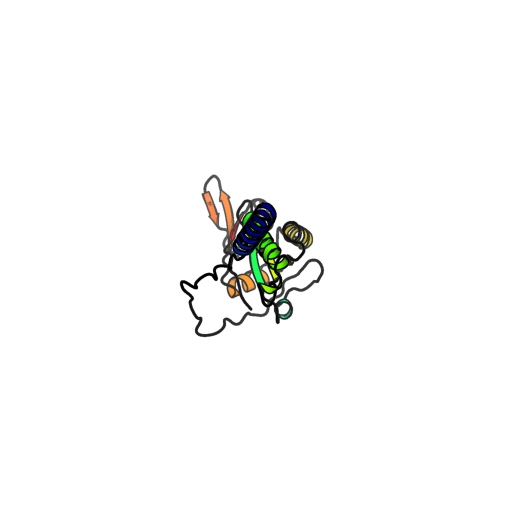00 93.88 86 LEU A CA 1
ATOM 674 C C . LEU A 1 86 ? -7.980 7.834 2.460 1.00 93.88 86 LEU A C 1
ATOM 676 O O . LEU A 1 86 ? -8.289 7.634 3.634 1.00 93.88 86 LEU A O 1
ATOM 680 N N . SER A 1 87 ? -7.267 8.905 2.095 1.00 96.69 87 SER A N 1
ATOM 681 C CA . SER A 1 87 ? -6.837 9.920 3.063 1.00 96.69 87 SER A CA 1
ATOM 682 C C . SER A 1 87 ? -8.028 10.676 3.656 1.00 96.69 87 SER A C 1
ATOM 684 O O . SER A 1 87 ? -8.053 10.933 4.857 1.00 96.69 87 SER A O 1
ATOM 686 N N . GLU A 1 88 ? -9.049 10.966 2.846 1.00 96.12 88 GLU A N 1
ATOM 687 C CA . GLU A 1 88 ? -10.287 11.593 3.312 1.00 96.12 88 GLU A CA 1
ATOM 688 C C . GLU A 1 88 ? -11.074 10.646 4.227 1.00 96.12 88 GLU A C 1
ATOM 690 O O . GLU A 1 88 ? -11.566 11.071 5.271 1.00 96.12 88 GLU A O 1
ATOM 695 N N . VAL A 1 89 ? -11.115 9.346 3.909 1.00 92.12 89 VAL A N 1
ATOM 696 C CA . VAL A 1 89 ? -11.697 8.326 4.800 1.00 92.12 89 VAL A CA 1
ATOM 697 C C . VAL A 1 89 ? -10.985 8.309 6.154 1.00 92.12 89 VAL A C 1
ATOM 699 O O . VAL A 1 89 ? -11.652 8.329 7.190 1.00 92.12 89 VAL A O 1
ATOM 702 N N . MET A 1 90 ? -9.648 8.322 6.171 1.00 94.81 90 MET A N 1
ATOM 703 C CA . MET A 1 90 ? -8.895 8.356 7.429 1.00 94.81 90 MET A CA 1
ATOM 704 C C . MET A 1 90 ? -9.172 9.630 8.229 1.00 94.81 90 MET A C 1
ATOM 706 O O . MET A 1 90 ? -9.441 9.532 9.424 1.00 94.81 90 MET A O 1
ATOM 710 N N . LYS A 1 91 ? -9.219 10.803 7.584 1.00 95.12 91 LYS A N 1
ATOM 711 C CA . LYS A 1 91 ? -9.568 12.069 8.253 1.00 95.12 91 LYS A CA 1
ATOM 712 C C . LYS A 1 91 ? -10.963 12.030 8.877 1.00 95.12 91 LYS A C 1
ATOM 714 O O . LYS A 1 91 ? -11.139 12.511 9.992 1.00 95.12 91 LYS A O 1
ATOM 719 N N . LEU A 1 92 ? -11.954 11.451 8.195 1.00 93.31 92 LEU A N 1
ATOM 720 C CA . LEU A 1 92 ? -13.311 11.304 8.737 1.00 93.31 92 LEU A CA 1
ATOM 721 C C . LEU A 1 92 ? -13.334 10.403 9.980 1.00 93.31 92 LEU A C 1
ATOM 723 O O . LEU A 1 92 ? -14.012 10.718 10.960 1.00 93.31 92 LEU A O 1
ATOM 727 N N . ILE A 1 93 ? -12.565 9.310 9.963 1.00 92.69 93 ILE A N 1
ATOM 728 C CA . ILE A 1 93 ? -12.404 8.421 11.121 1.00 92.69 93 ILE A CA 1
ATOM 729 C C . ILE A 1 93 ? -11.720 9.161 12.278 1.00 92.69 93 ILE A C 1
ATOM 731 O O . ILE A 1 93 ? -12.164 9.062 13.418 1.00 92.69 93 ILE A O 1
ATOM 735 N N . GLU A 1 94 ? -10.673 9.937 12.004 1.00 93.69 94 GLU A N 1
ATOM 736 C CA . GLU A 1 94 ? -9.946 10.714 13.016 1.00 93.69 94 GLU A CA 1
ATOM 737 C C . GLU A 1 94 ? -10.798 11.830 13.635 1.00 93.69 94 GLU A C 1
ATOM 739 O O . GLU A 1 94 ? -10.700 12.092 14.833 1.00 93.69 94 GLU A O 1
ATOM 744 N N . GLN A 1 95 ? -11.670 12.461 12.846 1.00 94.62 95 GLN A N 1
ATOM 745 C CA . GLN A 1 95 ? -12.618 13.474 13.320 1.00 94.62 95 GLN A CA 1
ATOM 746 C C . GLN A 1 95 ? -13.730 12.882 14.193 1.00 94.62 95 GLN A C 1
ATOM 748 O O . GLN A 1 95 ? -14.267 13.574 15.058 1.00 94.62 95 GLN A O 1
ATOM 753 N N . ASN A 1 96 ? -14.074 11.607 13.993 1.00 92.00 96 ASN A N 1
ATOM 754 C CA . ASN A 1 96 ? -15.032 10.891 14.825 1.00 92.00 96 ASN A CA 1
ATOM 755 C C . ASN A 1 96 ? -14.512 9.492 15.199 1.00 92.00 96 ASN A C 1
ATOM 757 O O . ASN A 1 96 ? -14.999 8.494 14.660 1.00 92.00 96 ASN A O 1
ATOM 761 N N . PRO A 1 97 ? -13.584 9.382 16.168 1.00 87.81 97 PRO A N 1
ATOM 762 C CA . PRO A 1 97 ? -12.968 8.103 16.525 1.00 87.81 97 PRO A CA 1
ATOM 763 C C . PRO A 1 97 ? -13.969 7.054 17.022 1.00 87.81 97 PRO A C 1
ATOM 765 O O . PRO A 1 97 ? -13.715 5.862 16.920 1.00 87.81 97 PRO A O 1
ATOM 768 N N . SER A 1 98 ? -15.126 7.489 17.533 1.00 89.38 98 SER A N 1
ATOM 769 C CA . SER A 1 98 ? -16.204 6.599 17.982 1.00 89.38 98 SER A CA 1
ATOM 770 C C . SER A 1 98 ? -17.032 5.985 16.845 1.00 89.38 98 SER A C 1
ATOM 772 O O . SER A 1 98 ? -17.839 5.091 17.091 1.00 89.38 98 SER A O 1
ATOM 774 N N . SER A 1 99 ? -16.844 6.449 15.603 1.00 84.31 99 SER A N 1
ATOM 775 C CA . SER A 1 99 ? -17.549 5.933 14.420 1.00 84.31 99 SER A CA 1
ATOM 776 C C . SER A 1 99 ? -17.127 4.516 14.027 1.00 84.31 99 SER A C 1
ATOM 778 O O . SER A 1 99 ? -17.896 3.805 13.380 1.00 84.31 99 SER A O 1
ATOM 780 N N . VAL A 1 100 ? -15.930 4.093 14.435 1.00 84.94 100 VAL A N 1
ATOM 781 C CA . VAL A 1 100 ? -15.382 2.762 14.176 1.00 84.94 100 VAL A CA 1
ATOM 782 C C . VAL A 1 100 ? -14.850 2.169 15.474 1.00 84.94 100 VAL A C 1
ATOM 784 O O . VAL A 1 100 ? -14.315 2.872 16.323 1.00 84.94 100 VAL A O 1
ATOM 787 N N . GLN A 1 101 ? -14.971 0.851 15.637 1.00 85.50 101 GLN A N 1
ATOM 788 C CA . GLN A 1 101 ? -14.413 0.171 16.811 1.00 85.50 101 GLN A CA 1
ATOM 789 C C . GLN A 1 101 ? -12.877 0.209 16.817 1.00 85.50 101 GLN A C 1
ATOM 791 O O . GLN A 1 101 ? -12.256 0.211 17.877 1.00 85.50 101 GLN A O 1
ATOM 796 N N . GLN A 1 102 ? -12.274 0.231 15.628 1.00 86.12 102 GLN A N 1
ATOM 797 C CA . GLN A 1 102 ? -10.836 0.289 15.425 1.00 86.12 102 GLN A CA 1
ATOM 798 C C . GLN A 1 102 ? -10.533 0.934 14.071 1.00 86.12 102 GLN A C 1
ATOM 800 O O . GLN A 1 102 ? -11.070 0.504 13.048 1.00 86.12 102 GLN A O 1
ATOM 805 N N . SER A 1 103 ? -9.656 1.940 14.056 1.00 89.25 103 SER A N 1
ATOM 806 C CA . SER A 1 103 ? -9.191 2.564 12.815 1.00 89.25 103 SER A CA 1
ATOM 807 C C . SER A 1 103 ? -8.357 1.574 11.997 1.00 89.25 103 SER A C 1
ATOM 809 O O . SER A 1 103 ? -7.455 0.944 12.560 1.00 89.25 103 SER A O 1
ATOM 811 N N . PRO A 1 104 ? -8.611 1.425 10.687 1.00 90.75 104 PRO A N 1
ATOM 812 C CA . PRO A 1 104 ? -7.806 0.558 9.842 1.00 90.75 104 PRO A CA 1
ATOM 813 C C . PRO A 1 104 ? -6.422 1.164 9.569 1.00 90.75 104 PRO A C 1
ATOM 815 O O . PRO A 1 104 ? -6.238 2.379 9.609 1.00 90.75 104 PRO A O 1
ATOM 818 N N . GLN A 1 105 ? -5.448 0.315 9.243 1.00 92.12 105 GLN A N 1
ATOM 819 C CA . GLN A 1 105 ? -4.198 0.749 8.620 1.00 92.12 105 GLN A CA 1
ATOM 820 C C . GLN A 1 105 ? -4.369 0.734 7.103 1.00 92.12 105 GLN A C 1
ATOM 822 O O . GLN A 1 105 ? -4.968 -0.195 6.570 1.00 92.12 105 GLN A O 1
ATOM 827 N N . VAL A 1 106 ? -3.8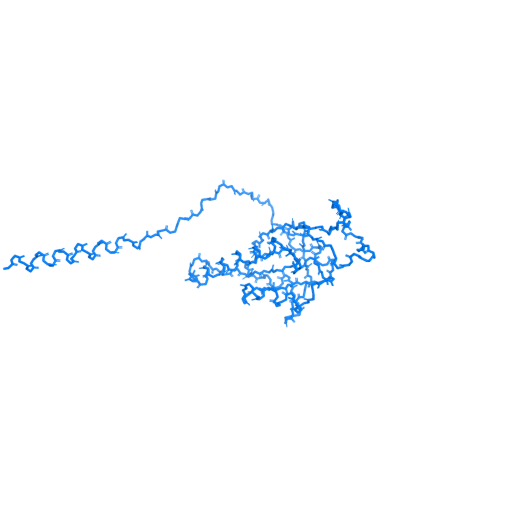20 1.720 6.399 1.00 93.56 106 VAL A N 1
ATOM 828 C CA . VAL A 1 106 ? -3.769 1.713 4.931 1.00 93.56 106 VAL A CA 1
ATOM 829 C C . VAL A 1 106 ? -2.372 1.296 4.492 1.00 93.56 106 VAL A C 1
ATOM 831 O O . VAL A 1 106 ? -1.369 1.866 4.933 1.00 93.56 106 VAL A O 1
ATOM 834 N N . VAL A 1 107 ? -2.318 0.280 3.637 1.00 93.94 107 VAL A N 1
ATOM 835 C CA . VAL A 1 107 ? -1.093 -0.354 3.157 1.00 93.94 107 VAL A CA 1
ATOM 836 C C . VAL A 1 107 ? -1.056 -0.234 1.641 1.00 93.94 107 VAL A C 1
ATOM 838 O O . VAL A 1 107 ? -1.754 -0.953 0.927 1.00 93.94 107 VAL A O 1
ATOM 841 N N . PHE A 1 108 ? -0.224 0.680 1.155 1.00 94.62 108 PHE A N 1
ATOM 842 C CA . PHE A 1 108 ? 0.093 0.808 -0.256 1.00 94.62 108 PHE A CA 1
ATOM 843 C C . PHE A 1 108 ? 1.187 -0.199 -0.619 1.00 94.62 108 PHE A C 1
ATOM 845 O O . PHE A 1 108 ? 2.343 -0.047 -0.221 1.00 94.62 108 PHE A O 1
ATOM 852 N N . VAL A 1 109 ? 0.806 -1.252 -1.339 1.00 94.69 109 VAL A N 1
ATOM 853 C CA . VAL A 1 109 ? 1.710 -2.296 -1.825 1.00 94.69 109 VAL A CA 1
ATOM 854 C C . VAL A 1 109 ? 2.160 -1.919 -3.227 1.00 94.69 109 VAL A C 1
ATOM 856 O O . VAL A 1 109 ? 1.354 -1.941 -4.161 1.00 94.69 109 VAL A O 1
ATOM 859 N N . SER A 1 110 ? 3.444 -1.594 -3.385 1.00 94.88 110 SER A N 1
ATOM 860 C CA . SER A 1 110 ? 3.989 -1.385 -4.722 1.00 94.88 110 SER A CA 1
ATOM 861 C C . SER A 1 110 ? 4.119 -2.715 -5.461 1.00 94.88 110 SER A C 1
ATOM 863 O O . SER A 1 110 ? 4.746 -3.650 -4.959 1.00 94.88 110 SER A O 1
ATOM 865 N N . VAL A 1 111 ? 3.552 -2.773 -6.665 1.00 92.62 111 VAL A N 1
ATOM 866 C CA . VAL A 1 111 ? 3.685 -3.894 -7.608 1.00 92.62 111 VAL A CA 1
ATOM 867 C C . VAL A 1 111 ? 4.861 -3.736 -8.576 1.00 92.62 111 VAL A C 1
ATOM 869 O O . VAL A 1 111 ? 5.094 -4.619 -9.402 1.00 92.62 111 VAL A O 1
ATOM 872 N N . ASP A 1 112 ? 5.622 -2.645 -8.438 1.00 91.00 112 ASP A N 1
ATOM 873 C CA . ASP A 1 112 ? 6.799 -2.317 -9.243 1.00 91.00 112 ASP A CA 1
ATOM 874 C C . ASP A 1 112 ? 8.063 -2.119 -8.381 1.00 91.00 112 ASP A C 1
ATOM 876 O O . ASP A 1 112 ? 8.563 -1.000 -8.236 1.00 91.00 112 ASP A O 1
ATOM 880 N N . PRO A 1 113 ? 8.621 -3.191 -7.792 1.00 90.25 113 PRO A N 1
ATOM 881 C CA . PRO A 1 113 ? 9.827 -3.099 -6.969 1.00 90.25 113 PRO A CA 1
ATOM 882 C C . PRO A 1 113 ? 11.081 -2.672 -7.748 1.00 90.25 113 PRO A C 1
ATOM 884 O O . PRO A 1 113 ? 12.090 -2.344 -7.125 1.00 90.25 113 PRO A O 1
ATOM 887 N N . HIS A 1 114 ? 11.050 -2.701 -9.087 1.00 87.62 114 HIS A N 1
ATOM 888 C CA . HIS A 1 114 ? 12.163 -2.244 -9.918 1.00 87.62 114 HIS A CA 1
ATOM 889 C C . HIS A 1 114 ? 12.272 -0.714 -9.902 1.00 87.62 114 HIS A C 1
ATOM 891 O O . HIS A 1 114 ? 13.375 -0.176 -9.811 1.00 87.62 114 HIS A O 1
ATOM 897 N N . MET A 1 115 ? 11.131 -0.019 -9.935 1.00 87.00 115 MET A N 1
ATOM 898 C CA . MET A 1 115 ? 11.071 1.446 -9.942 1.00 87.00 115 MET A CA 1
ATOM 899 C C . MET A 1 115 ? 10.853 2.063 -8.563 1.00 87.00 115 MET A C 1
ATOM 901 O O . MET A 1 115 ? 11.400 3.124 -8.251 1.00 87.00 115 MET A O 1
ATOM 905 N N . ASP A 1 116 ? 10.072 1.402 -7.715 1.00 93.12 116 ASP A N 1
ATOM 906 C CA . ASP A 1 116 ? 9.642 1.960 -6.441 1.00 93.12 116 ASP A CA 1
ATOM 907 C C . ASP A 1 116 ? 10.617 1.586 -5.322 1.00 93.12 116 ASP A C 1
ATOM 909 O O . ASP A 1 116 ? 10.449 0.605 -4.594 1.00 93.12 116 ASP A O 1
ATOM 913 N N . THR A 1 117 ? 11.652 2.408 -5.137 1.00 92.88 117 THR A N 1
ATOM 914 C CA . THR A 1 117 ? 12.540 2.260 -3.974 1.00 92.88 117 THR A CA 1
ATOM 915 C C . THR A 1 117 ? 11.755 2.418 -2.666 1.00 92.88 117 THR A C 1
ATOM 917 O O . THR A 1 117 ? 10.844 3.239 -2.573 1.00 92.88 117 THR A O 1
ATOM 920 N N . LEU A 1 118 ? 12.152 1.700 -1.606 1.00 93.88 118 LEU A N 1
ATOM 921 C CA . LEU A 1 118 ? 11.477 1.776 -0.298 1.00 93.88 118 LEU A CA 1
ATOM 922 C C . LEU A 1 118 ? 11.345 3.210 0.229 1.00 93.88 118 LEU A C 1
ATOM 924 O O . LEU A 1 118 ? 10.325 3.557 0.819 1.00 93.88 118 LEU A O 1
ATOM 928 N N . LYS A 1 119 ? 12.371 4.040 0.012 1.00 93.75 119 LYS A N 1
ATOM 929 C CA . LYS A 1 119 ? 12.366 5.438 0.444 1.00 93.75 119 LYS A CA 1
ATOM 930 C C . LYS A 1 119 ? 11.319 6.251 -0.314 1.00 93.75 119 LYS A C 1
ATOM 932 O O . LYS A 1 119 ? 10.464 6.860 0.321 1.00 93.75 119 LYS A O 1
ATOM 937 N N . ALA A 1 120 ? 11.367 6.218 -1.648 1.00 93.25 120 ALA A N 1
ATOM 938 C CA . ALA A 1 120 ? 10.423 6.948 -2.492 1.00 93.25 120 ALA A CA 1
ATOM 939 C C . ALA A 1 120 ? 8.982 6.486 -2.242 1.00 93.25 120 ALA A C 1
ATOM 941 O O . ALA A 1 120 ? 8.078 7.305 -2.126 1.00 93.25 120 ALA A O 1
ATOM 942 N N . LEU A 1 121 ? 8.779 5.180 -2.068 1.00 95.19 121 LEU A N 1
ATOM 943 C CA . LEU A 1 121 ? 7.479 4.595 -1.767 1.00 95.19 121 LEU A CA 1
ATOM 944 C C . LEU A 1 121 ? 6.918 5.068 -0.417 1.00 95.19 121 LEU A C 1
ATOM 946 O O . LEU A 1 121 ? 5.732 5.382 -0.311 1.00 95.19 121 LEU A O 1
ATOM 950 N N . ALA A 1 122 ? 7.759 5.141 0.617 1.00 94.19 122 ALA A N 1
ATOM 951 C CA . ALA A 1 122 ? 7.355 5.645 1.926 1.00 94.19 122 ALA A CA 1
ATOM 952 C C . ALA A 1 122 ? 7.044 7.150 1.898 1.00 94.19 122 ALA A C 1
ATOM 954 O O . ALA A 1 122 ? 6.086 7.582 2.536 1.00 94.19 122 ALA A O 1
ATOM 955 N N . GLU A 1 123 ? 7.829 7.943 1.165 1.00 95.06 123 GLU A N 1
ATOM 956 C CA . GLU A 1 123 ? 7.567 9.372 0.949 1.00 95.06 123 GLU A CA 1
ATOM 957 C C . GLU A 1 123 ? 6.252 9.583 0.186 1.00 95.06 123 GLU A C 1
ATOM 959 O O . GLU A 1 123 ? 5.417 10.380 0.613 1.00 95.06 123 GLU A O 1
ATOM 964 N N . TYR A 1 124 ? 6.026 8.806 -0.875 1.00 95.75 124 TYR A N 1
ATOM 965 C CA . TYR A 1 124 ? 4.804 8.839 -1.675 1.00 95.75 124 TYR A CA 1
ATOM 966 C C . TYR A 1 124 ? 3.562 8.494 -0.847 1.00 95.75 124 TYR A C 1
ATOM 968 O O . TYR A 1 124 ? 2.588 9.237 -0.864 1.00 95.75 124 TYR A O 1
ATOM 976 N N . ALA A 1 125 ? 3.592 7.414 -0.060 1.00 95.56 125 ALA A N 1
ATOM 977 C CA . ALA A 1 125 ? 2.468 7.046 0.802 1.00 95.56 125 ALA A CA 1
ATOM 978 C C . ALA A 1 125 ? 2.171 8.132 1.857 1.00 95.56 125 ALA A C 1
ATOM 980 O O . ALA A 1 125 ? 1.018 8.532 2.036 1.00 95.56 125 ALA A O 1
ATOM 981 N N . LYS A 1 126 ? 3.216 8.659 2.513 1.00 95.94 126 LYS A N 1
A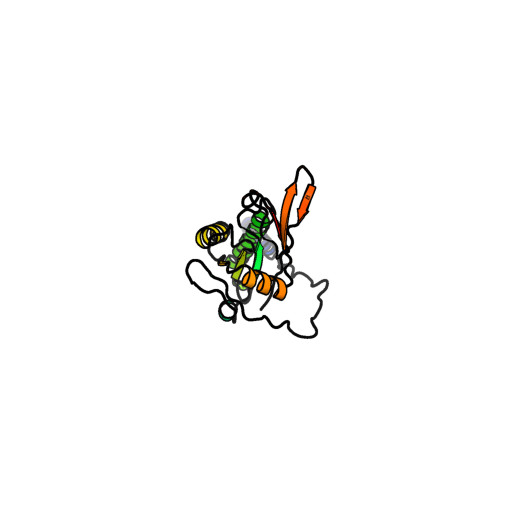TOM 982 C CA . LYS A 1 126 ? 3.090 9.690 3.558 1.00 95.94 126 LYS A CA 1
ATOM 983 C C . LYS A 1 126 ? 2.618 11.043 3.042 1.00 95.94 126 LYS A C 1
ATOM 985 O O . LYS A 1 126 ? 2.050 11.803 3.822 1.00 95.94 126 LYS A O 1
ATOM 990 N N . PHE A 1 127 ? 2.845 11.341 1.763 1.00 96.81 127 PHE A N 1
ATOM 991 C CA . PHE A 1 127 ? 2.322 12.547 1.128 1.00 96.81 127 PHE A CA 1
ATOM 992 C C . PHE A 1 127 ? 0.790 12.622 1.225 1.00 96.81 127 PHE A C 1
ATOM 994 O O . PHE A 1 127 ? 0.251 13.696 1.481 1.00 96.81 127 PHE A O 1
ATOM 1001 N N . TYR A 1 128 ? 0.094 11.488 1.082 1.00 97.00 128 TYR A N 1
ATOM 1002 C CA . TYR A 1 128 ? -1.368 11.438 1.186 1.00 97.00 128 TYR A CA 1
ATOM 1003 C C . TYR A 1 128 ? -1.849 11.429 2.636 1.00 97.00 128 TYR A C 1
ATOM 1005 O O . TYR A 1 128 ? -2.794 12.139 2.979 1.00 97.00 128 TYR A O 1
ATOM 1013 N N . HIS A 1 129 ? -1.211 10.635 3.497 1.00 97.06 129 HIS A N 1
ATOM 1014 C CA . HIS A 1 129 ? -1.562 10.583 4.910 1.00 97.06 129 HIS A CA 1
ATOM 1015 C C . HIS A 1 129 ? -0.389 10.063 5.758 1.00 97.06 129 HIS A C 1
ATOM 1017 O O . HIS A 1 129 ? 0.212 9.046 5.404 1.00 97.06 129 HIS A O 1
ATOM 1023 N N . PRO A 1 130 ? -0.073 10.670 6.919 1.00 95.50 130 PRO A N 1
ATOM 1024 C CA . PRO A 1 130 ? 1.096 10.287 7.719 1.00 95.50 130 PRO A CA 1
ATOM 1025 C C . PRO A 1 130 ? 1.047 8.849 8.260 1.00 95.50 130 PRO A C 1
ATOM 1027 O O . PRO A 1 130 ? 2.096 8.283 8.567 1.00 95.50 130 PRO A O 1
ATOM 1030 N N . SER A 1 131 ? -0.148 8.255 8.378 1.00 94.56 131 SER A N 1
ATOM 1031 C CA . SER A 1 131 ? -0.328 6.864 8.826 1.00 94.56 131 SER A CA 1
ATOM 1032 C C . SER A 1 131 ? -0.201 5.817 7.712 1.00 94.56 131 SER A C 1
ATOM 1034 O O . SER A 1 131 ? -0.166 4.622 8.016 1.00 94.56 131 SER A O 1
ATOM 1036 N N . PHE A 1 132 ? -0.145 6.226 6.439 1.00 95.56 132 PHE A N 1
ATOM 1037 C CA . PHE A 1 132 ? -0.065 5.284 5.325 1.00 95.56 132 PHE A CA 1
ATOM 1038 C C . PHE A 1 132 ? 1.292 4.588 5.293 1.00 95.56 132 PHE A C 1
ATOM 1040 O O . PHE A 1 132 ? 2.346 5.208 5.458 1.00 95.56 132 PHE A O 1
ATOM 1047 N N . LYS A 1 133 ? 1.260 3.279 5.038 1.00 95.12 133 LYS A N 1
ATOM 1048 C CA . LYS A 1 133 ? 2.453 2.441 4.919 1.00 95.12 133 LYS A CA 1
ATOM 1049 C C . LYS A 1 133 ? 2.708 2.122 3.455 1.00 95.12 133 LYS A C 1
ATOM 1051 O O . LYS A 1 133 ? 1.848 1.540 2.804 1.00 95.12 133 LYS A O 1
ATOM 1056 N N . GLY A 1 134 ? 3.892 2.467 2.960 1.00 95.50 134 GLY A N 1
ATOM 1057 C CA . GLY A 1 134 ? 4.362 2.068 1.634 1.00 95.50 134 GLY A CA 1
ATOM 1058 C C . GLY A 1 134 ? 5.253 0.832 1.727 1.00 95.50 134 GLY A C 1
ATOM 1059 O O . GLY A 1 134 ? 6.326 0.904 2.328 1.00 95.50 134 GLY A O 1
ATOM 1060 N N . VAL A 1 135 ? 4.825 -0.298 1.165 1.00 96.06 135 VAL A N 1
ATOM 1061 C CA . VAL A 1 135 ? 5.541 -1.580 1.271 1.00 96.06 135 VAL A CA 1
ATOM 1062 C C . VAL A 1 135 ? 5.826 -2.190 -0.094 1.00 96.06 135 VAL A C 1
ATOM 1064 O O . VAL A 1 135 ? 5.011 -2.122 -1.009 1.00 96.06 135 VAL A O 1
ATOM 1067 N N . THR A 1 136 ? 6.993 -2.810 -0.231 1.00 95.75 136 THR A N 1
ATOM 1068 C CA . THR A 1 136 ? 7.371 -3.575 -1.428 1.00 95.75 136 THR A CA 1
ATOM 1069 C C . THR A 1 136 ? 8.368 -4.672 -1.063 1.00 95.75 136 THR A C 1
ATOM 1071 O O . THR A 1 136 ? 8.788 -4.773 0.090 1.00 95.75 136 THR A O 1
ATOM 1074 N N . GLY A 1 137 ? 8.741 -5.532 -2.002 1.00 93.56 137 GLY A N 1
ATOM 1075 C CA . GLY A 1 137 ? 9.618 -6.670 -1.745 1.00 93.56 137 GLY A CA 1
ATOM 1076 C C . GLY A 1 137 ? 10.233 -7.229 -3.017 1.00 93.56 137 GLY A C 1
ATOM 1077 O O . GLY A 1 137 ? 10.312 -6.555 -4.036 1.00 93.56 137 GLY A O 1
ATOM 1078 N N . GLU A 1 138 ? 10.683 -8.480 -2.962 1.00 92.69 138 GLU A N 1
ATOM 1079 C CA . GLU A 1 138 ? 11.011 -9.190 -4.198 1.00 92.69 138 GLU A CA 1
ATOM 1080 C C . GLU A 1 138 ? 9.736 -9.396 -5.022 1.00 92.69 138 GLU A C 1
ATOM 1082 O O . GLU A 1 138 ? 8.682 -9.686 -4.454 1.00 92.69 138 GLU A O 1
ATOM 1087 N N . GLN A 1 139 ? 9.839 -9.320 -6.352 1.00 90.62 139 GLN A N 1
ATOM 1088 C CA . GLN A 1 139 ? 8.689 -9.466 -7.254 1.00 90.62 139 GLN A CA 1
ATOM 1089 C C . GLN A 1 139 ? 7.845 -10.709 -6.926 1.00 90.62 139 GLN A C 1
ATOM 1091 O O . GLN A 1 139 ? 6.626 -10.627 -6.843 1.00 90.62 139 GLN A O 1
ATOM 1096 N N . LYS A 1 140 ? 8.496 -11.843 -6.632 1.00 90.94 140 LYS A N 1
ATOM 1097 C CA . LYS A 1 140 ? 7.829 -13.108 -6.281 1.00 90.94 140 LYS A CA 1
ATOM 1098 C C . LYS A 1 140 ? 6.964 -13.023 -5.011 1.00 90.94 140 LYS A C 1
ATOM 1100 O O . LYS A 1 140 ? 5.949 -13.706 -4.924 1.00 90.94 140 LYS A O 1
ATOM 1105 N N . GLU A 1 141 ? 7.369 -12.213 -4.032 1.00 92.25 141 GLU A N 1
ATOM 1106 C CA . GLU A 1 141 ? 6.646 -12.028 -2.766 1.00 92.25 141 GLU A CA 1
ATOM 1107 C C . GLU A 1 141 ? 5.424 -11.131 -2.986 1.00 92.25 141 GLU A C 1
ATOM 1109 O O . GLU A 1 141 ? 4.343 -11.412 -2.468 1.00 92.25 141 GLU A O 1
ATOM 1114 N N . VAL A 1 142 ? 5.575 -10.090 -3.813 1.00 92.31 142 VAL A N 1
ATOM 1115 C CA . VAL A 1 142 ? 4.466 -9.212 -4.203 1.00 92.31 142 VAL A CA 1
ATOM 1116 C C . VAL A 1 142 ? 3.438 -9.972 -5.044 1.00 92.31 142 VAL A C 1
ATOM 1118 O O . VAL A 1 142 ? 2.248 -9.923 -4.733 1.00 92.31 142 VAL A O 1
ATOM 1121 N N . ASP A 1 143 ? 3.892 -10.750 -6.033 1.00 89.75 143 ASP A N 1
ATOM 1122 C CA . ASP A 1 143 ? 3.039 -11.601 -6.869 1.00 89.75 143 ASP A CA 1
ATOM 1123 C C . ASP A 1 143 ? 2.231 -12.593 -6.006 1.00 89.75 143 ASP A C 1
ATOM 1125 O O . ASP A 1 143 ? 1.033 -12.800 -6.220 1.00 89.75 143 ASP A O 1
ATOM 1129 N N . ALA A 1 144 ? 2.877 -13.214 -5.010 1.00 89.06 144 ALA A N 1
ATOM 1130 C CA . ALA A 1 144 ? 2.240 -14.176 -4.114 1.00 89.06 144 ALA A CA 1
ATOM 1131 C C . ALA A 1 144 ? 1.168 -13.527 -3.225 1.00 89.06 144 ALA A C 1
ATOM 1133 O O . ALA A 1 144 ? 0.076 -14.090 -3.067 1.00 89.06 144 ALA A O 1
ATOM 1134 N N . LEU A 1 145 ? 1.455 -12.341 -2.676 1.00 88.94 145 LEU A N 1
ATOM 1135 C CA . LEU A 1 145 ? 0.491 -11.588 -1.878 1.00 88.94 145 LEU A CA 1
ATOM 1136 C C . LEU A 1 145 ? -0.694 -11.138 -2.735 1.00 88.94 145 LEU A C 1
ATOM 1138 O O . LEU A 1 145 ? -1.836 -11.410 -2.371 1.00 88.94 145 LEU A O 1
ATOM 1142 N N . ALA A 1 146 ? -0.440 -10.519 -3.890 1.00 88.56 146 ALA A N 1
ATOM 1143 C CA . ALA A 1 146 ? -1.489 -10.053 -4.791 1.00 88.56 146 ALA A CA 1
ATOM 1144 C C . ALA A 1 146 ? -2.421 -11.198 -5.203 1.00 88.56 146 ALA A C 1
ATOM 1146 O O . ALA A 1 146 ? -3.636 -11.090 -5.052 1.00 88.56 146 ALA A O 1
ATOM 1147 N N . LYS A 1 147 ? -1.857 -12.351 -5.584 1.00 86.56 147 LYS A N 1
ATOM 1148 C CA . LYS A 1 147 ? -2.635 -13.552 -5.906 1.00 86.56 147 LYS A CA 1
ATOM 1149 C C . LYS A 1 147 ? -3.503 -14.024 -4.738 1.00 86.56 147 LYS A C 1
ATOM 1151 O O . LYS A 1 147 ? -4.656 -14.388 -4.953 1.00 86.56 147 LYS A O 1
ATOM 1156 N N . THR A 1 148 ? -2.957 -14.042 -3.523 1.00 84.31 148 THR A N 1
ATOM 1157 C CA . THR A 1 148 ? -3.689 -14.467 -2.316 1.00 84.31 148 THR A CA 1
ATOM 1158 C C . THR A 1 148 ? -4.846 -13.517 -2.004 1.00 84.31 148 THR A C 1
ATOM 1160 O O . THR A 1 148 ? -5.909 -13.967 -1.598 1.00 84.31 148 THR A O 1
ATOM 1163 N N . MET A 1 149 ? -4.660 -12.221 -2.257 1.00 81.88 149 MET A N 1
ATOM 1164 C CA . MET A 1 149 ? -5.672 -11.181 -2.048 1.00 81.88 149 MET A CA 1
ATOM 1165 C C . MET A 1 149 ? -6.649 -11.026 -3.225 1.00 81.88 149 MET A C 1
ATOM 1167 O O . MET A 1 149 ? -7.531 -10.173 -3.174 1.00 81.88 149 MET A O 1
ATOM 1171 N N . GLY A 1 150 ? -6.489 -11.809 -4.299 1.00 80.44 150 GLY A N 1
ATOM 1172 C CA . GLY A 1 150 ? -7.280 -11.670 -5.524 1.00 80.44 150 GLY A CA 1
ATOM 1173 C C . GLY A 1 150 ? -6.975 -10.404 -6.334 1.00 80.44 150 GLY A C 1
ATOM 1174 O O . GLY A 1 150 ? -7.718 -10.088 -7.260 1.00 80.44 150 GLY A O 1
ATOM 1175 N N . ALA A 1 151 ? -5.888 -9.698 -6.014 1.00 83.50 151 ALA A N 1
ATOM 1176 C CA . ALA A 1 151 ? -5.441 -8.537 -6.761 1.00 83.50 151 ALA A CA 1
ATOM 1177 C C . ALA A 1 151 ? -4.764 -8.974 -8.067 1.00 83.50 151 ALA A C 1
ATOM 1179 O O . ALA A 1 151 ? -3.860 -9.814 -8.080 1.00 83.50 151 ALA A O 1
ATOM 1180 N N . PHE A 1 152 ? -5.199 -8.381 -9.172 1.00 80.81 152 PHE A N 1
ATOM 1181 C CA . PHE A 1 152 ? -4.605 -8.554 -10.487 1.00 80.81 152 PHE A CA 1
ATOM 1182 C C . PHE A 1 152 ? -3.803 -7.312 -10.859 1.00 80.81 152 PHE A C 1
ATOM 1184 O O . PHE A 1 152 ? -4.272 -6.187 -10.669 1.00 80.81 152 PHE A O 1
ATOM 1191 N N . TYR A 1 153 ? -2.619 -7.523 -11.429 1.00 82.31 153 TYR A N 1
ATOM 1192 C CA . TYR A 1 153 ? -1.893 -6.480 -12.133 1.00 82.31 153 TYR A CA 1
ATOM 1193 C C . TYR A 1 153 ? -1.102 -7.033 -13.316 1.00 82.31 153 TYR A C 1
ATOM 1195 O O . TYR A 1 153 ? -0.695 -8.196 -13.331 1.00 82.31 153 TYR A O 1
ATOM 1203 N N . GLU A 1 154 ? -0.860 -6.177 -14.302 1.00 78.38 154 GLU A N 1
ATOM 1204 C CA . GLU A 1 154 ? -0.043 -6.491 -15.472 1.00 78.38 154 GLU A CA 1
ATOM 1205 C C . GLU A 1 154 ? 0.794 -5.284 -15.884 1.00 78.38 154 GLU A C 1
ATOM 1207 O O . GLU A 1 154 ? 0.323 -4.148 -15.856 1.00 78.38 154 GLU A O 1
ATOM 1212 N N . ARG A 1 155 ? 2.044 -5.539 -16.278 1.00 76.88 155 ARG A N 1
ATOM 1213 C CA . ARG A 1 155 ? 2.916 -4.526 -16.876 1.00 76.88 155 ARG A CA 1
ATOM 1214 C C . ARG A 1 155 ? 2.555 -4.390 -18.353 1.00 76.88 155 ARG A C 1
ATOM 1216 O O . ARG A 1 155 ? 2.419 -5.398 -19.041 1.00 76.88 155 ARG A O 1
AT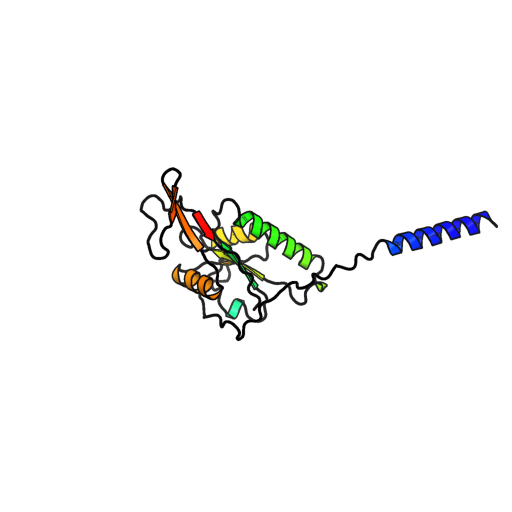OM 1223 N N . ALA A 1 156 ? 2.423 -3.171 -18.853 1.00 73.94 156 ALA A N 1
ATOM 1224 C CA . ALA A 1 156 ? 2.097 -2.900 -20.246 1.00 73.94 156 ALA A CA 1
ATOM 1225 C C . ALA A 1 156 ? 2.887 -1.701 -20.778 1.00 73.94 156 ALA A C 1
ATOM 1227 O O . ALA A 1 156 ? 3.143 -0.746 -20.057 1.00 73.94 156 ALA A O 1
ATOM 1228 N N . TYR A 1 157 ? 3.265 -1.730 -22.050 1.00 71.12 157 TYR A N 1
ATOM 1229 C CA . TYR A 1 157 ? 3.999 -0.656 -22.717 1.00 71.12 157 TYR A CA 1
ATOM 1230 C C . TYR A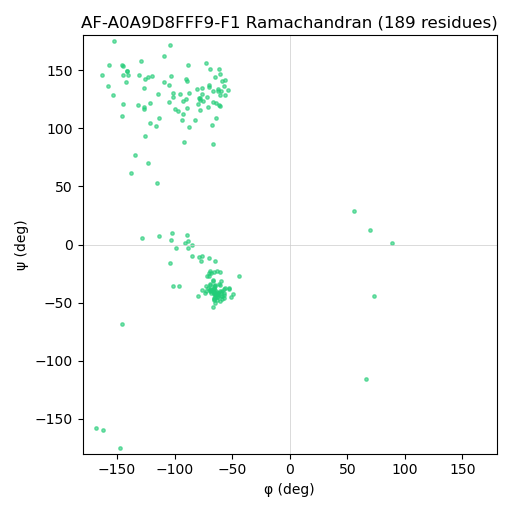 1 157 ? 3.310 -0.270 -24.022 1.00 71.12 157 TYR A C 1
ATOM 1232 O O . TYR A 1 157 ? 2.540 -1.043 -24.594 1.00 71.12 157 TYR A O 1
ATOM 1240 N N . LEU A 1 158 ? 3.575 0.943 -24.501 1.00 71.12 158 LEU A N 1
ATOM 1241 C CA . LEU A 1 158 ? 3.023 1.435 -25.759 1.00 71.12 158 LEU A CA 1
ATOM 1242 C C . LEU A 1 158 ? 4.012 1.203 -26.904 1.00 71.12 158 LEU A C 1
ATOM 1244 O O . LEU A 1 158 ? 5.167 1.611 -26.832 1.00 71.12 158 LEU A O 1
ATOM 1248 N N . VAL A 1 159 ? 3.538 0.602 -27.997 1.00 71.38 159 VAL A N 1
ATOM 1249 C CA . VAL A 1 159 ? 4.244 0.560 -29.287 1.00 71.38 159 VAL A CA 1
ATOM 1250 C C . VAL A 1 159 ? 3.394 1.317 -30.302 1.00 71.38 159 VAL A C 1
ATOM 1252 O O . VAL A 1 159 ? 2.365 0.827 -30.773 1.00 71.38 159 VAL A O 1
ATOM 1255 N N . GLY A 1 160 ? 3.783 2.557 -30.605 1.00 79.56 160 GLY A N 1
ATOM 1256 C CA . GLY A 1 160 ? 2.946 3.477 -31.378 1.00 79.56 160 GLY A CA 1
ATOM 1257 C C . GLY A 1 160 ? 1.682 3.867 -30.600 1.00 79.56 160 GLY A C 1
ATOM 1258 O O . GLY A 1 160 ? 1.778 4.502 -29.556 1.00 79.56 160 GLY A O 1
ATOM 1259 N N . LYS A 1 161 ? 0.494 3.494 -31.102 1.00 69.06 161 LYS A N 1
ATOM 1260 C CA . LYS A 1 161 ? -0.806 3.681 -30.413 1.00 69.06 161 LYS A CA 1
ATOM 1261 C C . LYS A 1 161 ? -1.359 2.394 -29.784 1.00 69.06 161 LYS A C 1
ATOM 1263 O O . LYS A 1 161 ? -2.477 2.401 -29.276 1.00 69.06 161 LYS A O 1
ATOM 1268 N N . SER A 1 162 ? -0.611 1.296 -29.852 1.00 63.88 162 SER A N 1
ATOM 1269 C CA . SER A 1 162 ? -1.062 -0.016 -29.392 1.00 63.88 162 SER A CA 1
ATOM 1270 C C . SER A 1 162 ? -0.465 -0.343 -28.029 1.00 63.88 162 SER A C 1
ATOM 1272 O O . SER A 1 162 ? 0.749 -0.251 -27.849 1.00 63.88 162 SER A O 1
ATOM 1274 N N . LEU A 1 163 ? -1.318 -0.757 -27.091 1.00 68.25 163 LEU A N 1
ATOM 1275 C CA . LEU A 1 163 ? -0.907 -1.269 -25.786 1.00 68.25 163 LEU A CA 1
ATOM 1276 C C . LEU A 1 163 ? -0.452 -2.727 -25.928 1.00 68.25 163 LEU A C 1
ATOM 1278 O O . LEU A 1 163 ? -1.187 -3.562 -26.456 1.00 68.25 163 LEU A O 1
ATOM 1282 N N . GLN A 1 164 ? 0.755 -3.026 -25.465 1.00 71.38 164 GLN A N 1
ATOM 1283 C CA . GLN A 1 164 ? 1.333 -4.365 -25.435 1.00 71.38 164 GLN A CA 1
ATOM 1284 C C . GLN A 1 164 ? 1.528 -4.795 -23.985 1.00 71.38 164 GLN A C 1
ATOM 1286 O O . GLN A 1 164 ? 2.111 -4.061 -23.191 1.00 71.38 164 GLN A O 1
ATOM 1291 N N . VAL A 1 165 ? 1.046 -5.987 -23.637 1.00 70.56 165 VAL A N 1
ATOM 1292 C CA . VAL A 1 165 ? 1.151 -6.532 -22.278 1.00 70.56 165 VAL A CA 1
ATOM 1293 C C . VAL A 1 165 ? 2.447 -7.331 -22.137 1.00 70.56 165 VAL A C 1
ATOM 1295 O O . VAL A 1 165 ? 2.694 -8.279 -22.885 1.00 70.56 165 VAL A O 1
ATOM 1298 N N . ILE A 1 166 ? 3.259 -6.982 -21.140 1.00 67.06 166 ILE A N 1
ATOM 1299 C CA . ILE A 1 166 ? 4.408 -7.773 -20.698 1.00 67.06 166 ILE A CA 1
ATOM 1300 C C . ILE A 1 166 ? 3.863 -8.919 -19.854 1.00 67.06 166 ILE A C 1
ATOM 1302 O O . ILE A 1 166 ? 3.290 -8.717 -18.781 1.00 67.06 166 ILE A O 1
ATOM 1306 N N . LYS A 1 167 ? 4.042 -10.156 -20.323 1.00 62.66 167 LYS A N 1
ATOM 1307 C CA . LYS A 1 167 ? 3.635 -11.332 -19.545 1.00 62.66 167 LYS A CA 1
ATOM 1308 C C . LYS A 1 167 ? 4.390 -11.327 -18.210 1.00 62.66 167 LYS A C 1
ATOM 1310 O O . LYS A 1 167 ? 5.611 -11.213 -18.211 1.00 62.66 167 LYS A O 1
ATOM 1315 N N . SER A 1 168 ? 3.670 -11.526 -17.104 1.00 54.69 168 SER A N 1
ATOM 1316 C CA . SER A 1 168 ? 4.132 -11.425 -15.700 1.00 54.69 168 SER A CA 1
ATOM 1317 C C . SER A 1 168 ? 5.498 -12.066 -15.369 1.00 54.69 168 SER A C 1
ATOM 1319 O O . SER A 1 168 ? 6.176 -11.586 -14.466 1.00 54.69 168 SER A O 1
ATOM 1321 N N . LYS A 1 169 ? 5.937 -13.095 -16.109 1.00 55.44 169 LYS A N 1
ATOM 1322 C CA . LYS A 1 169 ? 7.214 -13.814 -15.905 1.00 55.44 169 LYS A CA 1
ATOM 1323 C C . LYS A 1 169 ? 8.336 -13.439 -16.880 1.00 55.44 169 LYS A C 1
ATOM 1325 O O . LYS A 1 169 ? 9.326 -14.156 -16.965 1.00 55.44 169 LYS A O 1
ATOM 1330 N N . THR A 1 170 ? 8.148 -12.388 -17.661 1.00 60.34 170 THR A N 1
ATOM 1331 C CA . THR A 1 170 ? 9.109 -11.944 -18.674 1.00 60.34 170 THR A CA 1
ATOM 1332 C C . THR A 1 170 ? 9.745 -10.654 -18.199 1.00 60.34 170 THR A C 1
ATOM 1334 O O . THR A 1 170 ? 9.057 -9.795 -17.636 1.00 60.34 170 THR A O 1
ATOM 1337 N N . ASP A 1 171 ? 11.047 -10.528 -18.424 1.00 65.06 171 ASP A N 1
ATOM 1338 C CA . ASP A 1 171 ? 11.751 -9.279 -18.176 1.00 65.06 171 ASP A CA 1
ATOM 1339 C C . ASP A 1 171 ? 11.180 -8.169 -19.066 1.00 65.06 171 ASP A C 1
ATOM 1341 O O . ASP A 1 171 ? 10.618 -8.426 -20.140 1.00 65.06 171 ASP A O 1
ATOM 1345 N N . VAL A 1 172 ? 11.264 -6.931 -18.579 1.00 65.94 172 VAL A N 1
ATOM 1346 C CA . VAL A 1 172 ? 10.880 -5.764 -19.379 1.00 65.94 172 VAL A CA 1
ATOM 1347 C C . VAL A 1 172 ? 11.814 -5.714 -20.595 1.00 65.94 172 VAL A C 1
ATOM 1349 O O . VAL A 1 172 ? 13.018 -5.888 -20.408 1.00 65.94 172 VAL A O 1
ATOM 1352 N N . PRO A 1 173 ? 11.301 -5.534 -21.829 1.00 70.00 173 PRO A N 1
ATOM 1353 C CA . PRO A 1 173 ? 12.162 -5.438 -23.002 1.00 70.00 173 PRO A CA 1
ATOM 1354 C C . PRO A 1 173 ? 13.190 -4.312 -22.851 1.00 70.00 173 PRO A C 1
ATOM 1356 O O . PRO A 1 173 ? 12.861 -3.240 -22.340 1.00 70.00 173 PRO A O 1
ATOM 1359 N N . GLU A 1 174 ? 14.406 -4.561 -23.333 1.00 68.81 174 GLU A N 1
ATOM 1360 C CA . GLU A 1 174 ? 15.529 -3.623 -23.245 1.00 68.81 174 GLU A CA 1
ATOM 1361 C C . GLU A 1 174 ? 15.171 -2.264 -23.879 1.00 68.81 174 GLU A C 1
ATOM 1363 O O . GLU A 1 174 ? 14.678 -2.205 -25.011 1.00 68.81 174 GLU A O 1
ATOM 1368 N N . GLY A 1 175 ? 15.385 -1.173 -23.139 1.00 70.25 175 GLY A N 1
ATOM 1369 C CA . GLY A 1 175 ? 15.067 0.200 -23.551 1.00 70.25 175 GLY A CA 1
ATOM 1370 C C . GLY A 1 175 ? 13.653 0.684 -23.204 1.00 70.25 175 GLY A C 1
ATOM 1371 O O . GLY A 1 175 ? 13.295 1.811 -23.555 1.00 70.25 175 GLY A O 1
ATOM 1372 N N . LEU A 1 176 ? 12.835 -0.138 -22.537 1.00 63.91 176 LEU A N 1
ATOM 1373 C CA . LEU A 1 176 ? 11.498 0.237 -22.055 1.00 63.91 176 LEU A CA 1
ATOM 1374 C C . LEU A 1 176 ? 11.380 0.266 -20.534 1.00 63.91 176 LEU A C 1
ATOM 1376 O O . LEU A 1 176 ? 10.275 0.469 -20.027 1.00 63.91 176 LEU A O 1
ATOM 1380 N N . GLU A 1 177 ? 12.493 0.108 -19.822 1.00 69.00 177 GLU A N 1
ATOM 1381 C CA . GLU A 1 177 ? 12.551 0.025 -18.368 1.00 69.00 177 GLU A CA 1
ATOM 1382 C C . GLU A 1 177 ? 11.785 1.194 -17.749 1.00 69.00 177 GLU A C 1
ATOM 1384 O O . GLU A 1 177 ? 10.922 0.962 -16.921 1.00 69.00 177 GLU A O 1
ATOM 1389 N N . ASP A 1 178 ? 11.964 2.420 -18.243 1.00 62.28 178 ASP A N 1
ATOM 1390 C CA . ASP A 1 178 ? 11.352 3.637 -17.691 1.00 62.28 178 ASP A CA 1
ATOM 1391 C C . ASP A 1 178 ? 9.961 4.025 -18.221 1.00 62.28 178 ASP A C 1
ATOM 1393 O O . ASP A 1 178 ? 9.446 5.086 -17.854 1.00 62.28 178 ASP A O 1
ATOM 1397 N N . SER A 1 179 ? 9.354 3.223 -19.100 1.00 60.56 179 SER A N 1
ATOM 1398 C CA . SER A 1 179 ? 8.223 3.679 -19.934 1.00 60.56 179 SER A CA 1
ATOM 1399 C C . SER A 1 179 ? 6.975 2.792 -19.911 1.00 60.56 179 SER A C 1
ATOM 1401 O O . SER A 1 179 ? 6.027 3.050 -20.658 1.00 60.56 179 SER A O 1
ATOM 1403 N N . TYR A 1 180 ? 6.947 1.760 -19.065 1.00 65.00 180 TYR A N 1
ATOM 1404 C CA . TYR A 1 180 ? 5.768 0.911 -18.908 1.00 65.00 180 TYR A CA 1
ATOM 1405 C C . TYR A 1 180 ? 4.794 1.449 -17.848 1.00 65.00 180 TYR A C 1
ATOM 1407 O O . TYR A 1 180 ? 5.156 2.168 -16.920 1.00 65.00 180 TYR A O 1
ATOM 1415 N N . LEU A 1 181 ? 3.529 1.076 -18.010 1.00 62.66 181 LEU A N 1
ATOM 1416 C CA . LEU A 1 181 ? 2.433 1.299 -17.077 1.00 62.66 181 LEU A CA 1
ATOM 1417 C C . LEU A 1 181 ? 2.026 -0.029 -16.442 1.00 62.66 181 LEU A C 1
ATOM 1419 O O . LEU A 1 181 ? 2.322 -1.103 -16.969 1.00 62.66 181 LEU A O 1
ATOM 1423 N N . ILE A 1 182 ? 1.306 0.045 -15.326 1.00 61.28 182 ILE A N 1
ATOM 1424 C CA . ILE A 1 182 ? 0.713 -1.128 -14.689 1.00 61.28 182 ILE A CA 1
ATOM 1425 C C . ILE A 1 182 ? -0.798 -0.956 -14.584 1.00 61.28 182 ILE A C 1
ATOM 1427 O O . ILE A 1 182 ? -1.278 -0.010 -13.958 1.00 61.28 182 ILE A O 1
ATOM 1431 N N . ASN A 1 183 ? -1.544 -1.891 -15.175 1.00 52.53 183 ASN A N 1
ATOM 1432 C CA . ASN A 1 183 ? -2.966 -2.054 -14.878 1.00 52.53 183 ASN A CA 1
ATOM 1433 C C . ASN A 1 183 ? -3.076 -2.755 -13.523 1.00 52.53 183 ASN A C 1
ATOM 1435 O O . ASN A 1 183 ? -2.359 -3.729 -13.309 1.00 52.53 183 ASN A O 1
ATOM 1439 N N . HIS A 1 184 ? -3.944 -2.297 -12.619 1.00 55.66 184 HIS A N 1
ATOM 1440 C CA . HIS A 1 184 ? -4.113 -2.915 -11.301 1.00 55.66 184 HIS A CA 1
ATOM 1441 C C . HIS A 1 184 ? -5.572 -2.876 -10.819 1.00 55.66 184 HIS A C 1
ATOM 1443 O O . HIS A 1 184 ? -6.342 -1.991 -11.190 1.00 55.66 184 HIS A O 1
ATOM 1449 N N . SER A 1 185 ? -5.948 -3.829 -9.966 1.00 55.59 185 SER A N 1
ATOM 1450 C CA . SER A 1 185 ? -7.215 -3.837 -9.222 1.00 55.59 185 SER A CA 1
ATOM 1451 C C . SER A 1 185 ? -7.005 -3.419 -7.762 1.00 55.59 185 SER A C 1
ATOM 1453 O O . SER A 1 185 ? -6.010 -3.808 -7.151 1.00 55.59 185 SER A O 1
ATOM 1455 N N . ALA A 1 186 ? -7.963 -2.707 -7.167 1.00 50.78 186 ALA A N 1
ATOM 1456 C CA . ALA A 1 186 ? -8.009 -2.482 -5.720 1.00 50.78 186 ALA A CA 1
ATOM 1457 C C . ALA A 1 186 ? -8.825 -3.590 -5.028 1.00 50.78 186 ALA A C 1
ATOM 1459 O O . ALA A 1 186 ? -9.828 -4.063 -5.566 1.00 50.78 186 ALA A O 1
ATOM 1460 N N . SER A 1 187 ? -8.409 -4.030 -3.839 1.00 55.50 187 SER A N 1
ATOM 1461 C CA . SER A 1 187 ? -9.137 -5.032 -3.050 1.00 55.50 187 SER A CA 1
ATOM 1462 C C . SER A 1 187 ? -9.002 -4.723 -1.565 1.00 55.50 187 SER A C 1
ATOM 1464 O O . SER A 1 187 ? -7.900 -4.678 -1.030 1.00 55.50 187 SER A O 1
ATOM 1466 N N . ILE A 1 188 ? -10.134 -4.518 -0.894 1.00 52.81 188 ILE A N 1
ATOM 1467 C CA . ILE A 1 188 ? -10.177 -4.259 0.545 1.00 52.81 188 ILE A CA 1
ATOM 1468 C C . ILE A 1 188 ? -10.288 -5.599 1.270 1.00 52.81 188 ILE A C 1
ATOM 1470 O O . ILE A 1 188 ? -11.277 -6.312 1.102 1.00 52.81 188 ILE A O 1
ATOM 1474 N N . VAL A 1 189 ? -9.280 -5.935 2.079 1.00 57.31 189 VAL A N 1
ATOM 1475 C CA . VAL A 1 189 ? -9.221 -7.210 2.802 1.00 57.31 189 VAL A CA 1
ATOM 1476 C C . VAL A 1 189 ? -9.320 -6.968 4.297 1.00 57.31 189 VAL A C 1
ATOM 1478 O O . VAL A 1 189 ? -8.407 -6.474 4.942 1.00 57.31 189 VAL A O 1
ATOM 1481 N N . LEU A 1 190 ? -10.461 -7.343 4.848 1.00 55.66 190 LEU A N 1
ATOM 1482 C CA . LEU A 1 190 ? -10.773 -7.205 6.257 1.00 55.66 190 LEU A CA 1
ATOM 1483 C C . LEU A 1 190 ? -10.261 -8.454 7.001 1.00 55.66 190 LEU A C 1
ATOM 1485 O O . LEU A 1 190 ? -10.886 -9.511 6.919 1.00 55.66 190 LEU A O 1
ATOM 1489 N N . THR A 1 191 ? -9.111 -8.334 7.678 1.00 53.31 191 THR A N 1
ATOM 1490 C CA . THR A 1 191 ? -8.479 -9.390 8.501 1.00 53.31 191 THR A CA 1
ATOM 1491 C C . THR A 1 191 ? -8.641 -9.162 9.992 1.00 53.31 191 THR A C 1
ATOM 1493 O O . THR A 1 191 ? -8.427 -7.999 10.406 1.00 53.31 191 THR A O 1
#

pLDDT: mean 80.15, std 13.52, range [50.78, 97.06]

Nearest PDB structures (foldseek):
  6n5u-assembly3_C  TM=8.504E-01  e=2.188E-11  Arabidopsis thaliana
  6n5u-assembly2_B  TM=8.600E-01  e=2.463E-10  Arabidopsis thaliana
  1wp0-assembly1_A  TM=9.039E-01  e=4.657E-10  Homo sapiens
  2k6v-assembly1_A  TM=7.837E-01  e=5.689E-11  Thermus thermophilus HB8
  2gt6-assem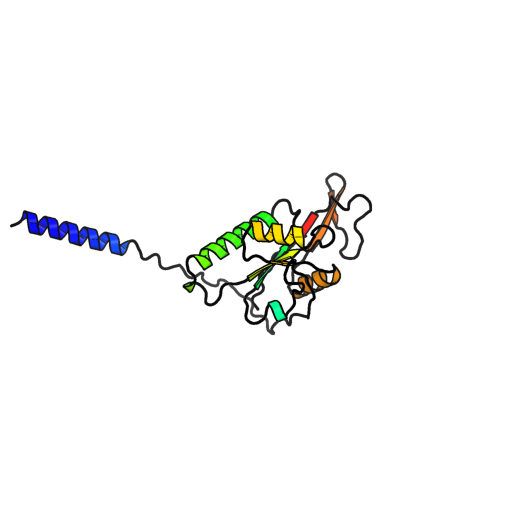bly1_A  TM=8.425E-01  e=1.000E-09  Homo sapiens

Secondary structure (DSSP, 8-state):
-HHHHHHHHHHHHHHHHHHHT------PPP----PPPSSPPPPPP--BEETTTS-BSGGGGTTS-EEEEEE-TT-SSHHHHHHHHHHHHHHHHHH-GGGSSSPPEEEEEES-TTT--HHHHHHHHHHH-TT-EEEE--HHHHHHHHHHTT--EEEEEEETTEEEEE-TTSPPPTT-TTT-EEEE----B--

Sequence (191 aa):
MINKVFFYAVLLIGSILIVSSCSSTPVKPELKSATLLPAPQVMNDFKLKHFNDGAFNIGSLKNQWSLFFFGYTRCPDVCPTELYMLSEVMKLIEQNPSSVQQSPQVVFVSVDPHMDTLKALAEYAKFYHPSFKGVTGEQKEVDALAKTMGAFYERAYLVGKSLQVIKSKTDVPEGLEDSYLINHSASIVLT

Solvent-accessible surface area (backbone atoms only — not comparable to full-atom values): 11495 Å² total; per-residue (Å²): 117,67,71,59,55,53,54,52,50,52,54,52,53,52,52,56,58,60,63,68,73,73,70,83,72,78,80,74,82,76,84,86,76,83,84,83,70,96,61,85,84,80,78,74,88,48,62,33,28,30,68,86,72,58,63,40,39,64,78,76,39,63,100,36,41,38,41,44,37,52,42,49,90,83,49,91,55,67,50,61,52,51,45,46,53,52,32,52,52,49,49,55,42,70,76,38,60,86,80,45,100,66,83,61,45,43,37,40,34,37,78,40,54,90,78,46,45,50,62,60,33,33,53,57,32,33,70,55,31,83,78,35,40,19,30,35,43,55,68,70,38,42,54,53,50,31,55,71,64,70,36,51,71,43,45,30,36,71,60,90,93,42,82,43,74,48,57,91,91,55,80,75,60,89,92,41,78,91,62,55,48,70,54,64,40,77,46,80,50,87,91

Mean predicted aligned error: 11.97 Å